Protein AF-A0A7W8RT99-F1 (afdb_monomer_lite)

Structure (mmCIF, N/CA/C/O backbone):
data_AF-A0A7W8RT99-F1
#
_entry.id   AF-A0A7W8RT99-F1
#
loop_
_atom_site.group_PDB
_atom_site.id
_atom_site.type_symbol
_atom_site.label_atom_id
_atom_site.label_alt_id
_atom_site.label_comp_id
_atom_site.label_asym_id
_atom_site.label_entity_id
_atom_site.label_seq_id
_atom_site.pdbx_PDB_ins_code
_atom_site.Cartn_x
_atom_site.Cartn_y
_atom_site.Cartn_z
_atom_site.occupancy
_atom_site.B_iso_or_equiv
_atom_site.auth_seq_id
_atom_site.auth_comp_id
_atom_site.auth_asym_id
_atom_site.auth_atom_id
_atom_site.pdbx_PDB_model_num
ATOM 1 N N . MET A 1 1 ? -12.240 -26.029 27.411 1.00 47.25 1 MET A N 1
ATOM 2 C CA . MET A 1 1 ? -11.781 -25.447 28.691 1.00 47.25 1 MET A CA 1
ATOM 3 C C . MET A 1 1 ? -11.944 -26.489 29.798 1.00 47.25 1 MET A C 1
ATOM 5 O O . MET A 1 1 ? -12.973 -26.508 30.450 1.00 47.25 1 MET A O 1
ATOM 9 N N . LYS A 1 2 ? -10.988 -27.416 29.955 1.00 44.34 2 LYS A N 1
ATOM 10 C CA . LYS A 1 2 ? -11.096 -28.560 30.891 1.00 44.34 2 LYS A CA 1
ATOM 11 C C . LYS A 1 2 ? -10.423 -28.327 32.260 1.00 44.34 2 LYS A C 1
ATOM 13 O O . LYS A 1 2 ? -10.535 -29.186 33.118 1.00 44.34 2 LYS A O 1
ATOM 18 N N . MET A 1 3 ? -9.749 -27.189 32.466 1.00 61.94 3 MET A N 1
ATOM 19 C CA . MET A 1 3 ? -8.936 -26.905 33.668 1.00 61.94 3 MET A CA 1
ATOM 20 C C . MET A 1 3 ? -9.340 -25.615 34.418 1.00 61.94 3 MET A C 1
ATOM 22 O O . MET A 1 3 ? -8.526 -25.034 35.118 1.00 61.94 3 MET A O 1
ATOM 26 N N . GLY A 1 4 ? -10.564 -25.102 34.243 1.00 69.75 4 GLY A N 1
ATOM 27 C CA . GLY A 1 4 ? -11.062 -23.948 35.020 1.00 69.75 4 GLY A CA 1
ATOM 28 C C . GLY A 1 4 ? -10.448 -22.569 34.710 1.00 69.75 4 GLY A C 1
ATOM 29 O O . GLY A 1 4 ? -10.878 -21.575 35.284 1.00 69.75 4 GLY A O 1
ATOM 30 N N . HIS A 1 5 ? -9.483 -22.467 33.792 1.00 71.56 5 HIS A N 1
ATOM 31 C CA . HIS A 1 5 ? -8.888 -21.186 33.397 1.00 71.56 5 HIS A CA 1
ATOM 32 C C . HIS A 1 5 ? -9.728 -20.430 32.351 1.00 71.56 5 HIS A C 1
ATOM 34 O O . HIS A 1 5 ? -10.130 -21.001 31.332 1.00 71.56 5 HIS A O 1
ATOM 40 N N . GLU A 1 6 ? -9.927 -19.125 32.564 1.00 61.69 6 GLU A N 1
ATOM 41 C CA . GLU A 1 6 ? -10.534 -18.208 31.591 1.00 61.69 6 GLU A CA 1
ATOM 42 C C . GLU A 1 6 ? -9.493 -17.805 30.527 1.00 61.69 6 GLU A C 1
ATOM 44 O O . GLU A 1 6 ? -8.577 -17.023 30.780 1.00 61.69 6 GLU A O 1
ATOM 49 N N . VAL A 1 7 ? -9.613 -18.355 29.316 1.00 65.94 7 VAL A N 1
ATOM 50 C CA . VAL A 1 7 ? -8.682 -18.079 28.207 1.00 65.94 7 VAL A CA 1
ATOM 51 C C . VAL A 1 7 ? -9.136 -16.843 27.429 1.00 65.94 7 VAL A C 1
ATOM 53 O O . VAL A 1 7 ? -10.214 -16.843 26.836 1.00 65.94 7 VAL A O 1
ATOM 56 N N . LYS A 1 8 ? -8.289 -15.807 27.371 1.00 67.38 8 LYS A N 1
ATOM 57 C CA . LYS A 1 8 ? -8.530 -14.572 26.604 1.00 67.38 8 LYS A CA 1
ATOM 58 C C . LYS A 1 8 ? -7.593 -14.501 25.398 1.00 67.38 8 LYS A C 1
ATOM 60 O O . LYS A 1 8 ? -6.379 -14.598 25.546 1.00 67.38 8 LYS A O 1
ATOM 65 N N . LEU A 1 9 ? -8.145 -14.312 24.197 1.00 68.38 9 LEU A N 1
ATOM 66 C CA . LEU A 1 9 ? -7.357 -14.047 22.988 1.00 68.38 9 LEU A CA 1
ATOM 67 C C . LEU A 1 9 ? -6.998 -12.561 22.908 1.00 68.38 9 LEU A C 1
ATOM 69 O O . LEU A 1 9 ? -7.854 -11.695 23.087 1.00 68.38 9 LEU A O 1
ATOM 73 N N . MET A 1 10 ? -5.744 -12.271 22.579 1.00 73.88 10 MET A N 1
ATOM 74 C CA . MET A 1 10 ? -5.216 -10.916 22.421 1.00 73.88 10 MET A CA 1
ATOM 75 C C . MET A 1 10 ? -4.870 -10.634 20.951 1.00 73.88 10 MET A C 1
ATOM 77 O O . MET A 1 10 ? -4.435 -11.553 20.250 1.00 73.88 10 MET A O 1
ATOM 81 N N . PRO A 1 11 ? -5.018 -9.392 20.446 1.00 70.38 11 PRO A N 1
ATOM 82 C CA . PRO A 1 11 ? -4.563 -9.055 19.102 1.00 70.38 11 PRO A CA 1
ATOM 83 C C . PRO A 1 11 ? -3.046 -9.249 18.967 1.00 70.38 11 PRO A C 1
ATOM 85 O O . PRO A 1 11 ? -2.270 -8.689 19.740 1.00 70.38 11 PRO A O 1
ATOM 88 N N . ALA A 1 12 ? -2.605 -9.983 17.943 1.00 68.00 12 ALA A N 1
ATOM 89 C CA . ALA A 1 12 ? -1.179 -10.236 17.717 1.00 68.00 12 ALA A CA 1
ATOM 90 C C . ALA A 1 12 ? -0.376 -8.942 17.482 1.00 68.00 12 ALA A C 1
ATOM 92 O O . ALA A 1 12 ? 0.772 -8.850 17.899 1.00 68.00 12 ALA A O 1
ATOM 93 N N . GLU A 1 13 ? -0.980 -7.923 16.862 1.00 70.88 13 GLU A N 1
ATOM 94 C CA . GLU A 1 13 ? -0.362 -6.598 16.687 1.00 70.88 13 GLU A CA 1
ATOM 95 C C . GLU A 1 13 ? -0.113 -5.886 18.020 1.00 70.88 13 GLU A C 1
ATOM 97 O O . GLU A 1 13 ? 0.899 -5.203 18.168 1.00 70.88 13 GLU A O 1
ATOM 102 N N . PHE A 1 14 ? -0.994 -6.095 19.002 1.00 76.69 14 PHE A N 1
ATOM 103 C CA . PHE A 1 14 ? -0.850 -5.524 20.336 1.00 76.69 14 PHE A CA 1
ATOM 104 C C . PHE A 1 14 ? 0.327 -6.168 21.073 1.00 76.69 14 PHE A C 1
ATOM 106 O O . PHE A 1 14 ? 1.198 -5.460 21.561 1.00 76.69 14 PHE A O 1
ATOM 113 N N . ALA A 1 15 ? 0.434 -7.501 21.043 1.00 73.94 15 ALA A N 1
ATOM 114 C CA . ALA A 1 15 ? 1.586 -8.214 21.602 1.00 73.94 15 ALA A CA 1
ATOM 115 C C . ALA A 1 15 ? 2.896 -7.910 20.846 1.00 73.94 15 ALA A C 1
ATOM 117 O O . ALA A 1 15 ? 3.960 -7.787 21.451 1.00 73.94 15 ALA A O 1
ATOM 118 N N . LYS A 1 16 ? 2.828 -7.721 19.521 1.00 75.94 16 LYS A N 1
ATOM 119 C CA . LYS A 1 16 ? 3.985 -7.381 18.677 1.00 75.94 16 LYS A CA 1
ATOM 120 C C . LYS A 1 16 ? 4.617 -6.040 19.054 1.00 75.94 16 LYS A C 1
ATOM 122 O O . LYS A 1 16 ? 5.828 -5.904 18.908 1.00 75.94 16 LYS A O 1
ATOM 127 N N . ALA A 1 17 ? 3.842 -5.083 19.567 1.00 76.94 17 ALA A N 1
ATOM 128 C CA . ALA A 1 17 ? 4.372 -3.810 20.060 1.00 76.94 17 ALA A CA 1
ATOM 129 C C . ALA A 1 17 ? 5.359 -3.983 21.233 1.00 76.94 17 ALA A C 1
ATOM 131 O O . ALA A 1 17 ? 6.234 -3.142 21.425 1.00 76.94 17 ALA A O 1
ATOM 132 N N . PHE A 1 18 ? 5.260 -5.095 21.969 1.00 77.31 18 PHE A N 1
ATOM 133 C CA . PHE A 1 18 ? 6.129 -5.435 23.099 1.00 77.31 18 PHE A CA 1
ATOM 134 C C . PHE A 1 18 ? 7.225 -6.449 22.733 1.00 77.31 18 PHE A C 1
ATOM 136 O O . PHE A 1 18 ? 8.041 -6.803 23.584 1.00 77.31 18 PHE A O 1
ATOM 143 N N . ASN A 1 19 ? 7.270 -6.919 21.479 1.00 75.69 19 ASN A N 1
ATOM 144 C CA . ASN A 1 19 ? 8.263 -7.892 21.036 1.00 75.69 19 ASN A CA 1
ATOM 145 C C . ASN A 1 19 ? 9.606 -7.212 20.734 1.00 75.69 19 ASN A C 1
ATOM 147 O O . ASN A 1 19 ? 9.736 -6.357 19.852 1.00 75.69 19 ASN A O 1
ATOM 151 N N . ILE A 1 20 ? 10.635 -7.616 21.472 1.00 69.75 20 ILE A N 1
ATOM 152 C CA . ILE A 1 20 ? 11.992 -7.104 21.333 1.00 69.75 20 ILE A CA 1
ATOM 153 C C . ILE A 1 20 ? 12.700 -7.929 20.252 1.00 69.75 20 ILE A C 1
ATOM 155 O O . ILE A 1 20 ? 13.279 -8.952 20.579 1.00 69.75 20 ILE A O 1
ATOM 159 N N . ARG A 1 21 ? 12.647 -7.452 18.995 1.00 54.09 21 ARG A N 1
ATOM 160 C CA . ARG A 1 21 ? 13.334 -7.843 17.726 1.00 54.09 21 ARG A CA 1
ATOM 161 C C . ARG A 1 21 ? 14.057 -9.202 17.576 1.00 54.09 21 ARG A C 1
ATOM 163 O O . ARG A 1 21 ? 14.001 -9.744 16.476 1.00 54.09 21 ARG A O 1
ATOM 170 N N . ASN A 1 22 ? 14.769 -9.730 18.567 1.00 62.44 22 ASN A N 1
ATOM 171 C CA . ASN A 1 22 ? 15.325 -11.078 18.504 1.00 62.44 22 ASN A CA 1
ATOM 172 C C . ASN A 1 22 ? 14.227 -12.103 18.772 1.00 62.44 22 ASN A C 1
ATOM 174 O O . ASN A 1 22 ? 13.746 -12.234 19.894 1.00 62.44 22 ASN A O 1
ATOM 178 N N . LYS A 1 23 ? 13.883 -12.852 17.724 1.00 57.38 23 LYS A N 1
ATOM 179 C CA . LYS A 1 23 ? 12.939 -13.962 17.794 1.00 57.38 23 LYS A CA 1
ATOM 180 C C . LYS A 1 23 ? 13.517 -15.065 18.684 1.00 57.38 23 LYS A C 1
ATOM 182 O O . LYS A 1 23 ? 14.399 -15.807 18.260 1.00 57.38 23 LYS A O 1
ATOM 187 N N . SER A 1 24 ? 13.050 -15.123 19.923 1.00 77.25 24 SER A N 1
ATOM 188 C CA . SER A 1 24 ? 13.295 -16.223 20.849 1.00 77.25 24 SER A CA 1
ATOM 189 C C . SER A 1 24 ? 12.040 -16.471 21.671 1.00 77.25 24 SER A C 1
ATOM 191 O O . SER A 1 24 ? 11.336 -15.522 22.023 1.00 77.25 24 SER A O 1
ATOM 193 N N . ASP A 1 25 ? 11.788 -17.729 22.025 1.00 73.69 25 ASP A N 1
ATOM 194 C CA . ASP A 1 25 ? 10.576 -18.112 22.758 1.00 73.69 25 ASP A CA 1
ATOM 195 C C . ASP A 1 25 ? 10.457 -17.359 24.093 1.00 73.69 25 ASP A C 1
ATOM 197 O O . ASP A 1 25 ? 9.374 -16.942 24.498 1.00 73.69 25 ASP A O 1
ATOM 201 N N . ALA A 1 26 ? 11.591 -17.078 24.745 1.00 76.75 26 ALA A N 1
ATOM 202 C CA . ALA A 1 26 ? 11.634 -16.290 25.973 1.00 76.75 26 ALA A CA 1
ATOM 203 C C . ALA A 1 26 ? 11.282 -14.804 25.756 1.00 76.75 26 ALA A C 1
ATOM 205 O O . ALA A 1 26 ? 10.695 -14.173 26.636 1.00 76.75 26 ALA A O 1
ATOM 206 N N . ALA A 1 27 ? 11.656 -14.216 24.615 1.00 74.81 27 ALA A N 1
ATOM 207 C CA . ALA A 1 27 ? 11.280 -12.845 24.273 1.00 74.81 27 ALA A CA 1
ATOM 208 C C . ALA A 1 27 ? 9.796 -12.753 23.895 1.00 74.81 27 ALA A C 1
ATOM 210 O O . ALA A 1 27 ? 9.116 -11.830 24.345 1.00 74.81 27 ALA A O 1
ATOM 211 N N . ASP A 1 28 ? 9.289 -13.743 23.159 1.00 74.00 28 ASP A N 1
ATOM 212 C CA . ASP A 1 28 ? 7.882 -13.837 22.772 1.00 74.00 28 ASP A CA 1
ATOM 213 C C . ASP A 1 28 ? 6.980 -14.034 24.006 1.00 74.00 28 ASP A C 1
ATOM 215 O O . ASP A 1 28 ? 5.993 -13.314 24.168 1.00 74.00 28 ASP A O 1
ATOM 219 N N . ALA A 1 29 ? 7.363 -14.911 24.942 1.00 81.00 29 ALA A N 1
ATOM 220 C CA . ALA A 1 29 ? 6.634 -15.123 26.196 1.00 81.00 29 ALA A CA 1
ATOM 221 C C . ALA A 1 29 ? 6.579 -13.856 27.066 1.00 81.00 29 ALA A C 1
ATOM 223 O O . ALA A 1 29 ? 5.518 -13.500 27.581 1.00 81.00 29 ALA A O 1
ATOM 224 N N . ARG A 1 30 ? 7.698 -13.127 27.193 1.00 80.75 30 ARG A N 1
ATOM 225 C CA . ARG A 1 30 ? 7.735 -11.850 27.926 1.00 80.75 30 ARG A CA 1
ATOM 226 C C . ARG A 1 30 ? 6.889 -10.770 27.259 1.00 80.75 30 ARG A C 1
ATOM 228 O O . ARG A 1 30 ? 6.222 -10.018 27.961 1.00 80.75 30 ARG A O 1
ATOM 235 N N . ALA A 1 31 ? 6.896 -10.696 25.929 1.00 81.44 31 ALA A N 1
ATOM 236 C CA . ALA A 1 31 ? 6.080 -9.742 25.182 1.00 81.44 31 ALA A CA 1
ATOM 237 C C . ALA A 1 31 ? 4.581 -10.007 25.380 1.00 81.44 31 ALA A C 1
ATOM 239 O O . ALA A 1 31 ? 3.823 -9.072 25.632 1.00 81.44 31 ALA A O 1
ATOM 240 N N . ILE A 1 32 ? 4.164 -11.278 25.335 1.00 78.94 32 ILE A N 1
ATOM 241 C CA . ILE A 1 32 ? 2.783 -11.683 25.624 1.00 78.94 32 ILE A CA 1
ATOM 242 C C . ILE A 1 32 ? 2.424 -11.344 27.074 1.00 78.94 32 ILE A C 1
ATOM 244 O O . ILE A 1 32 ? 1.387 -10.729 27.307 1.00 78.94 32 ILE A O 1
ATOM 248 N N . TRP A 1 33 ? 3.288 -11.673 28.041 1.00 83.75 33 TRP A N 1
ATOM 249 C CA . TRP A 1 33 ? 3.053 -11.365 29.455 1.00 83.75 33 TRP A CA 1
ATOM 250 C C . TRP A 1 33 ? 2.890 -9.859 29.700 1.00 83.75 33 TRP A C 1
ATOM 252 O O . TRP A 1 33 ? 1.913 -9.443 30.315 1.00 83.75 33 TRP A O 1
ATOM 262 N N . LEU A 1 34 ? 3.783 -9.026 29.155 1.00 82.94 34 LEU A N 1
ATOM 263 C CA . LEU A 1 34 ? 3.698 -7.565 29.270 1.00 82.94 34 LEU A CA 1
ATOM 264 C C . LEU A 1 34 ? 2.427 -7.004 28.628 1.00 82.94 34 LEU A C 1
ATOM 266 O O . LEU A 1 34 ? 1.805 -6.100 29.184 1.00 82.94 34 LEU A O 1
ATOM 270 N N . ALA A 1 35 ? 2.031 -7.547 27.477 1.00 81.56 35 ALA A N 1
ATOM 271 C CA . ALA A 1 35 ? 0.830 -7.118 26.779 1.00 81.56 35 ALA A CA 1
ATOM 272 C C . ALA A 1 35 ? -0.452 -7.469 27.561 1.00 81.56 35 ALA A C 1
ATOM 274 O O . ALA A 1 35 ? -1.386 -6.671 27.572 1.00 81.56 35 ALA A O 1
ATOM 275 N N . VAL A 1 36 ? -0.492 -8.606 28.269 1.00 81.75 36 VAL A N 1
ATOM 276 C CA . VAL A 1 36 ? -1.629 -9.008 29.131 1.00 81.75 36 VAL A CA 1
ATOM 277 C C . VAL A 1 36 ? -1.867 -8.036 30.281 1.00 81.75 36 VAL A C 1
ATOM 279 O O . VAL A 1 36 ? -3.019 -7.813 30.644 1.00 81.75 36 VAL A O 1
ATOM 282 N N . GLN A 1 37 ? -0.814 -7.409 30.803 1.00 83.88 37 GLN A N 1
ATOM 283 C CA . GLN A 1 37 ? -0.937 -6.450 31.904 1.00 83.88 37 GLN A CA 1
ATOM 284 C C . GLN A 1 37 ? -1.508 -5.092 31.469 1.00 83.88 37 GLN A C 1
ATOM 286 O O . GLN A 1 37 ? -1.856 -4.272 32.316 1.00 83.88 37 GLN A O 1
ATOM 291 N N . GLN A 1 38 ? -1.599 -4.825 30.162 1.00 81.19 38 GLN A N 1
ATOM 292 C CA . GLN A 1 38 ? -2.124 -3.565 29.645 1.00 81.19 38 GLN A CA 1
ATOM 293 C C . GLN A 1 38 ? -3.636 -3.653 29.390 1.00 81.19 38 GLN A C 1
ATOM 295 O O . GLN A 1 38 ? -4.112 -4.659 28.851 1.00 81.19 38 GLN A O 1
ATOM 300 N N . PRO A 1 39 ? -4.408 -2.593 29.697 1.00 76.69 39 PRO A N 1
ATOM 301 C CA . PRO A 1 39 ? -5.839 -2.560 29.424 1.00 76.69 39 PRO A CA 1
ATOM 302 C C . PRO A 1 39 ? -6.082 -2.661 27.914 1.00 76.69 39 PRO A C 1
ATOM 304 O O . PRO A 1 39 ? -5.843 -1.726 27.151 1.00 76.69 39 PRO A O 1
ATOM 307 N N . SER A 1 40 ? -6.557 -3.823 27.471 1.00 68.75 40 SER A N 1
ATOM 308 C CA . SER A 1 40 ? -6.818 -4.115 26.066 1.00 68.75 40 SER A CA 1
ATOM 309 C C . SER A 1 40 ? -8.113 -4.905 25.909 1.00 68.75 40 SER A C 1
ATOM 311 O O . SER A 1 40 ? -8.535 -5.644 26.799 1.00 68.75 40 SER A O 1
ATOM 313 N N . LYS A 1 41 ? -8.791 -4.718 24.773 1.00 69.25 41 LYS A N 1
ATOM 314 C CA . LYS A 1 41 ? -10.006 -5.475 24.455 1.00 69.25 41 LYS A CA 1
ATOM 315 C C . LYS A 1 41 ? -9.620 -6.891 24.035 1.00 69.25 41 LYS A C 1
ATOM 317 O O . LYS A 1 41 ? -8.780 -7.064 23.151 1.00 69.25 41 LYS A O 1
ATOM 322 N N . SER A 1 42 ? -10.268 -7.889 24.629 1.00 63.69 42 SER A N 1
ATOM 323 C CA . SER A 1 42 ? -10.137 -9.279 24.199 1.00 63.69 42 SER A CA 1
ATOM 324 C C . SER A 1 42 ? -10.715 -9.468 22.794 1.00 63.69 42 SER A C 1
ATOM 326 O O . SER A 1 42 ? -11.705 -8.845 22.400 1.00 63.69 42 SER A O 1
ATOM 328 N N . VAL A 1 43 ? -10.072 -10.329 22.010 1.00 64.00 43 VAL A N 1
ATOM 329 C CA . VAL A 1 43 ? -10.549 -10.741 20.689 1.00 64.00 43 VAL A CA 1
ATOM 330 C C . VAL A 1 43 ? -11.466 -11.939 20.877 1.00 64.00 43 VAL A C 1
ATOM 332 O O . VAL A 1 43 ? -11.112 -12.898 21.558 1.00 64.00 43 VAL A O 1
ATOM 335 N N . ALA A 1 44 ? -12.644 -11.908 20.262 1.00 57.09 44 ALA A N 1
ATOM 336 C CA . ALA A 1 44 ? -13.524 -13.067 20.262 1.00 57.09 44 ALA A CA 1
ATOM 337 C C . ALA A 1 44 ? -12.837 -14.261 19.573 1.00 57.09 44 ALA A C 1
ATOM 339 O O . ALA A 1 44 ? -12.258 -14.114 18.490 1.00 57.09 44 ALA A O 1
ATOM 340 N N . VAL A 1 45 ? -12.925 -15.444 20.188 1.00 58.84 45 VAL A N 1
ATOM 341 C CA . VAL A 1 45 ? -12.523 -16.702 19.548 1.00 58.84 45 VAL A CA 1
ATOM 342 C C . VAL A 1 45 ? -13.402 -16.878 18.315 1.00 58.84 45 VAL A C 1
ATOM 344 O O . VAL A 1 45 ? -14.625 -16.958 18.417 1.00 58.84 45 VAL A O 1
ATOM 347 N N . LYS A 1 46 ? -12.782 -16.875 17.134 1.00 54.88 46 LYS A N 1
ATOM 348 C CA . LYS A 1 46 ? -13.499 -17.113 15.881 1.00 54.88 46 LYS A CA 1
ATOM 349 C C . LYS A 1 46 ? -13.985 -18.554 15.872 1.00 54.88 46 LYS A C 1
ATOM 351 O O . LYS A 1 46 ? -13.227 -19.449 16.238 1.00 54.88 46 LYS A O 1
ATOM 356 N N . SER A 1 47 ? -15.215 -18.786 15.425 1.00 62.75 47 SER A N 1
ATOM 357 C CA . SER A 1 47 ? -15.662 -20.155 15.169 1.00 62.75 47 SER A CA 1
ATOM 358 C C . SER A 1 47 ? -14.807 -20.787 14.068 1.00 62.75 47 SER A C 1
ATOM 360 O O . SER A 1 47 ? -14.265 -20.082 13.210 1.00 62.75 47 SER A O 1
ATOM 362 N N . GLU A 1 48 ? -14.705 -22.115 14.048 1.00 63.28 48 GLU A N 1
ATOM 363 C CA . GLU A 1 48 ? -13.968 -22.838 13.000 1.00 63.28 48 GLU A CA 1
ATOM 364 C C . GLU A 1 48 ? -14.440 -22.436 11.598 1.00 63.28 48 GLU A C 1
ATOM 366 O O . GLU A 1 48 ? -13.638 -22.195 10.696 1.00 63.28 48 GLU A O 1
ATOM 371 N N . VAL A 1 49 ? -15.749 -22.230 11.450 1.00 61.69 49 VAL A N 1
ATOM 372 C CA . VAL A 1 49 ? -16.378 -21.746 10.219 1.00 61.69 49 VAL A CA 1
ATOM 373 C C . VAL A 1 49 ? -15.888 -20.334 9.847 1.00 61.69 49 VAL A C 1
ATOM 375 O O . VAL A 1 49 ? -15.555 -20.075 8.689 1.00 61.69 49 VAL A O 1
ATOM 378 N N . GLN A 1 50 ? -15.790 -19.410 10.811 1.00 57.09 50 GLN A N 1
ATOM 379 C CA . GLN A 1 50 ? -15.250 -18.061 10.578 1.00 57.09 50 GLN A CA 1
ATOM 380 C C . GLN A 1 50 ? -13.756 -18.097 10.213 1.00 57.09 50 GLN A C 1
ATOM 382 O O . GLN A 1 50 ? -13.306 -17.338 9.350 1.00 57.09 50 GLN A O 1
ATOM 387 N N . GLN A 1 51 ? -12.981 -18.983 10.841 1.00 59.03 51 GLN A N 1
ATOM 388 C CA . GLN A 1 51 ? -11.557 -19.157 10.560 1.00 59.03 51 GLN A CA 1
ATOM 389 C C . GLN A 1 51 ? -11.311 -19.766 9.170 1.00 59.03 51 GLN A C 1
ATOM 391 O O . GLN A 1 51 ? -10.447 -19.274 8.435 1.00 59.03 51 GLN A O 1
ATOM 396 N N . ALA A 1 52 ? -12.103 -20.765 8.771 1.00 64.00 52 ALA A N 1
ATOM 397 C CA . ALA A 1 52 ? -12.080 -21.346 7.430 1.00 64.00 52 ALA A CA 1
ATOM 398 C C . ALA A 1 52 ? -12.409 -20.296 6.353 1.00 64.00 52 ALA A C 1
ATOM 400 O O . ALA A 1 52 ? -11.720 -20.198 5.335 1.00 64.00 52 ALA A O 1
ATOM 401 N N . MET A 1 53 ? -13.386 -19.420 6.614 1.00 68.38 53 MET A N 1
ATOM 402 C CA . MET A 1 53 ? -13.743 -18.322 5.709 1.00 68.38 53 MET A CA 1
ATOM 403 C C . MET A 1 53 ? -12.612 -17.294 5.544 1.00 68.38 53 MET A C 1
ATOM 405 O O . MET A 1 53 ? -12.331 -16.829 4.437 1.00 68.38 53 MET A O 1
ATOM 409 N N . MET A 1 54 ? -11.904 -16.960 6.627 1.00 67.50 54 MET A N 1
ATOM 410 C CA . MET A 1 54 ? -10.684 -16.150 6.530 1.00 67.50 54 MET A CA 1
ATOM 411 C C . MET A 1 54 ? -9.578 -16.848 5.729 1.00 67.50 54 MET A C 1
ATOM 413 O O . MET A 1 54 ? -8.736 -16.176 5.134 1.00 67.50 54 MET A O 1
ATOM 417 N N . GLY A 1 55 ? -9.562 -18.183 5.705 1.00 71.38 55 GLY A N 1
ATOM 418 C CA . GLY A 1 55 ? -8.730 -18.971 4.798 1.00 71.38 55 GLY A CA 1
ATOM 419 C C . GLY A 1 55 ? -9.024 -18.654 3.332 1.00 71.38 55 GLY A C 1
ATOM 420 O O . GLY A 1 55 ? -8.104 -18.309 2.598 1.00 71.38 55 GLY A O 1
ATOM 421 N N . LEU A 1 56 ? -10.299 -18.641 2.926 1.00 77.50 56 LEU A N 1
ATOM 422 C CA . LEU A 1 56 ? -10.698 -18.335 1.543 1.00 77.50 56 LEU A CA 1
ATOM 423 C C . LEU A 1 56 ? -10.260 -16.935 1.086 1.00 77.50 56 LEU A C 1
ATOM 425 O O . LEU A 1 56 ? -9.770 -16.773 -0.032 1.00 77.50 56 LEU A O 1
ATOM 429 N N . HIS A 1 57 ? -10.386 -15.923 1.949 1.00 77.56 57 HIS A N 1
ATOM 430 C CA . HIS A 1 57 ? -9.906 -14.572 1.640 1.00 77.56 57 HIS A CA 1
ATOM 431 C C . HIS A 1 57 ? -8.382 -14.515 1.468 1.00 77.56 57 HIS A C 1
ATOM 433 O O . HIS A 1 57 ? -7.905 -13.867 0.536 1.00 77.56 57 HIS A O 1
ATOM 439 N N . ARG A 1 58 ? -7.627 -15.228 2.314 1.00 74.56 58 ARG A N 1
ATOM 440 C CA . ARG A 1 58 ? -6.163 -15.333 2.198 1.00 74.56 58 ARG A CA 1
ATOM 441 C C . ARG A 1 58 ? -5.738 -16.073 0.931 1.00 74.56 58 ARG A C 1
ATOM 443 O O . ARG A 1 58 ? -4.849 -15.601 0.233 1.00 74.56 58 ARG A O 1
ATOM 450 N N . MET A 1 59 ? -6.410 -17.173 0.591 1.00 79.19 59 MET A N 1
ATOM 451 C CA . MET A 1 59 ? -6.165 -17.914 -0.652 1.00 79.19 59 MET A CA 1
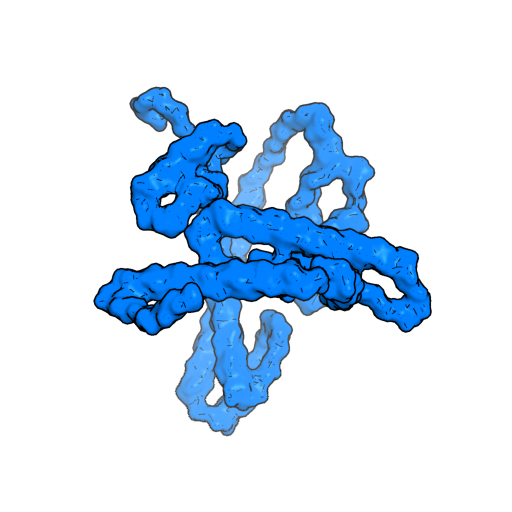ATOM 452 C C . MET A 1 59 ? -6.407 -17.029 -1.879 1.00 79.19 59 MET A C 1
ATOM 454 O O . MET A 1 59 ? -5.570 -16.977 -2.775 1.00 79.19 59 MET A O 1
ATOM 458 N N . ARG A 1 60 ? -7.506 -16.259 -1.896 1.00 90.06 60 ARG A N 1
ATOM 459 C CA . ARG A 1 60 ? -7.758 -15.268 -2.955 1.00 90.06 60 ARG A CA 1
ATOM 460 C C . ARG A 1 60 ? -6.624 -14.248 -3.048 1.00 90.06 60 ARG A C 1
ATOM 462 O O . ARG A 1 60 ? -6.162 -13.952 -4.144 1.00 90.06 60 ARG A O 1
ATOM 469 N N . GLU A 1 61 ? -6.201 -13.684 -1.919 1.00 85.06 61 GLU A N 1
ATOM 470 C CA . GLU A 1 61 ? -5.130 -12.684 -1.884 1.00 85.06 61 GLU A CA 1
ATOM 471 C C . GLU A 1 61 ? -3.804 -13.245 -2.420 1.00 85.06 61 GLU A C 1
ATOM 473 O O . GLU A 1 61 ? -3.117 -12.578 -3.194 1.00 85.06 61 GLU A O 1
ATOM 478 N N . GLN A 1 62 ? -3.474 -14.488 -2.067 1.00 85.69 62 GLN A N 1
ATOM 479 C CA . GLN A 1 62 ? -2.295 -15.187 -2.567 1.00 85.69 62 GLN A CA 1
ATOM 480 C C . GLN A 1 62 ? -2.347 -15.383 -4.088 1.00 85.69 62 GLN A C 1
ATOM 482 O O . GLN A 1 62 ? -1.380 -15.059 -4.775 1.00 85.69 62 GLN A O 1
ATOM 487 N N . LEU A 1 63 ? -3.480 -15.836 -4.634 1.00 88.38 63 LEU A N 1
ATOM 488 C CA . LEU A 1 63 ? -3.648 -15.984 -6.084 1.00 88.38 63 LEU A CA 1
ATOM 489 C C . LEU A 1 63 ? -3.537 -14.645 -6.823 1.00 88.38 63 LEU A C 1
ATOM 491 O O . LEU A 1 63 ? -2.905 -14.573 -7.873 1.00 88.38 63 LEU A O 1
ATOM 495 N N . VAL A 1 64 ? -4.095 -13.566 -6.261 1.00 90.19 64 VAL A N 1
ATOM 496 C CA . VAL A 1 64 ? -3.955 -12.214 -6.829 1.00 90.19 64 VAL A CA 1
ATOM 497 C C . VAL A 1 64 ? -2.485 -11.789 -6.867 1.00 90.19 64 VAL A C 1
ATOM 499 O O . VAL A 1 64 ? -2.044 -11.251 -7.881 1.00 90.19 64 VAL A O 1
ATOM 502 N N . LYS A 1 65 ? -1.713 -12.059 -5.806 1.00 87.00 65 LYS A N 1
ATOM 503 C CA . LYS A 1 65 ? -0.269 -11.774 -5.767 1.00 87.00 65 LYS A CA 1
ATOM 504 C C . LYS A 1 65 ? 0.494 -12.562 -6.831 1.00 87.00 65 LYS A C 1
ATOM 506 O O . LYS A 1 65 ? 1.271 -11.956 -7.565 1.00 87.00 65 LYS A O 1
ATOM 511 N N . PHE A 1 66 ? 0.231 -13.864 -6.970 1.00 85.38 66 PHE A N 1
ATOM 512 C CA . PHE A 1 66 ? 0.853 -14.682 -8.016 1.00 85.38 66 PHE A CA 1
ATOM 513 C C . PHE A 1 66 ? 0.512 -14.189 -9.419 1.00 85.38 66 PHE A C 1
ATOM 515 O O . PHE A 1 66 ? 1.406 -14.044 -10.246 1.00 85.38 66 PHE A O 1
ATOM 522 N N . ARG A 1 67 ? -0.752 -13.847 -9.677 1.00 91.88 67 ARG A N 1
ATOM 523 C CA . ARG A 1 67 ? -1.171 -13.291 -10.967 1.00 91.88 67 ARG A CA 1
ATOM 524 C C . ARG A 1 67 ? -0.433 -11.992 -11.288 1.00 91.88 67 ARG A C 1
ATOM 526 O O . ARG A 1 67 ? 0.081 -11.834 -12.389 1.00 91.88 67 ARG A O 1
ATOM 533 N N . THR A 1 68 ? -0.366 -11.065 -10.332 1.00 89.50 68 THR A N 1
ATOM 534 C CA . THR A 1 68 ? 0.343 -9.790 -10.514 1.00 89.50 68 THR A CA 1
ATOM 535 C C . THR A 1 68 ? 1.835 -10.008 -10.758 1.00 89.50 68 THR A C 1
ATOM 537 O O . THR A 1 68 ? 2.409 -9.359 -11.627 1.00 89.50 68 THR A O 1
ATOM 540 N N . MET A 1 69 ? 2.453 -10.944 -10.033 1.00 90.44 69 MET A N 1
ATOM 541 C CA . MET A 1 69 ? 3.850 -11.330 -10.235 1.00 90.44 69 MET A CA 1
ATOM 542 C C . MET A 1 69 ? 4.090 -11.863 -11.654 1.00 90.44 69 MET A C 1
ATOM 544 O O . MET A 1 69 ? 4.997 -11.381 -12.322 1.00 90.44 69 MET A O 1
ATOM 548 N N . GLN A 1 70 ? 3.253 -12.787 -12.138 1.00 89.69 70 GLN A N 1
ATOM 549 C CA . GLN A 1 70 ? 3.356 -13.346 -13.493 1.00 89.69 70 GLN A CA 1
ATOM 550 C C . GLN A 1 70 ? 3.201 -12.268 -14.575 1.00 89.69 70 GLN A C 1
ATOM 552 O O . GLN A 1 70 ? 3.994 -12.197 -15.507 1.00 89.69 70 GLN A O 1
ATOM 557 N N . ILE A 1 71 ? 2.227 -11.369 -14.412 1.00 89.56 71 ILE A N 1
ATOM 558 C CA . ILE A 1 71 ? 2.017 -10.233 -15.320 1.00 89.56 71 ILE A CA 1
ATOM 559 C C . ILE A 1 71 ? 3.237 -9.302 -15.353 1.00 89.56 71 ILE A C 1
ATOM 561 O O . ILE A 1 71 ? 3.625 -8.828 -16.419 1.00 89.56 71 ILE A O 1
ATOM 565 N N . ASN A 1 72 ? 3.829 -9.010 -14.195 1.00 88.38 72 ASN A N 1
ATOM 566 C CA . ASN A 1 72 ? 5.015 -8.161 -14.128 1.00 88.38 72 ASN A CA 1
ATOM 567 C C . ASN A 1 72 ? 6.238 -8.851 -14.746 1.00 88.38 72 ASN A C 1
ATOM 569 O O . ASN A 1 72 ? 7.009 -8.179 -15.422 1.00 88.38 72 ASN A O 1
ATOM 573 N N . GLY A 1 73 ? 6.379 -10.170 -14.569 1.00 85.88 73 GLY A N 1
ATOM 574 C CA . GLY A 1 73 ? 7.407 -10.972 -15.236 1.00 85.88 73 GLY A CA 1
ATOM 575 C C . GLY A 1 73 ? 7.280 -10.926 -16.759 1.00 85.88 73 GLY A C 1
ATOM 576 O O . GLY A 1 73 ? 8.242 -10.572 -17.432 1.00 85.88 73 GLY A O 1
ATOM 577 N N . LEU A 1 74 ? 6.073 -11.169 -17.289 1.00 87.69 74 LEU A N 1
ATOM 578 C CA . LEU A 1 74 ? 5.773 -11.056 -18.724 1.00 87.69 74 LEU A CA 1
ATOM 579 C C . LEU A 1 74 ? 6.120 -9.669 -19.274 1.00 87.69 74 LEU A C 1
ATOM 581 O O . LEU A 1 74 ? 6.800 -9.559 -20.289 1.00 87.69 74 LEU A O 1
ATOM 585 N N . ARG A 1 75 ? 5.693 -8.600 -18.589 1.00 86.44 75 ARG A N 1
ATOM 586 C CA . ARG A 1 75 ? 6.027 -7.227 -18.999 1.00 86.44 75 ARG A CA 1
ATOM 587 C C . ARG A 1 75 ? 7.531 -6.971 -18.996 1.00 86.44 75 ARG A C 1
ATOM 589 O O . ARG A 1 75 ? 8.013 -6.322 -19.915 1.00 86.44 75 ARG A O 1
ATOM 596 N N . GLY A 1 76 ? 8.244 -7.440 -17.972 1.00 85.75 76 GLY A N 1
ATOM 597 C CA . GLY A 1 76 ? 9.695 -7.280 -17.865 1.00 85.75 76 GLY A CA 1
ATOM 598 C C . GLY A 1 76 ? 10.408 -7.902 -19.060 1.00 85.75 76 GLY A C 1
ATOM 599 O O . GLY A 1 76 ? 11.102 -7.193 -19.780 1.00 85.75 76 GLY A O 1
ATOM 600 N N . LEU A 1 77 ? 10.129 -9.180 -19.330 1.00 84.69 77 LEU A N 1
ATOM 601 C CA . LEU A 1 77 ? 10.727 -9.913 -20.448 1.00 84.69 77 LEU A CA 1
ATOM 602 C C . LEU A 1 77 ? 10.398 -9.274 -21.801 1.00 84.69 77 LEU A C 1
ATOM 604 O O . LEU A 1 77 ? 11.287 -9.046 -22.609 1.00 84.69 77 LEU A O 1
ATOM 608 N N . LEU A 1 78 ? 9.135 -8.921 -22.048 1.00 84.94 78 LEU A N 1
ATOM 609 C CA . LEU A 1 78 ? 8.735 -8.290 -23.312 1.00 84.94 78 LEU A CA 1
ATOM 610 C C . LEU A 1 78 ? 9.369 -6.901 -23.505 1.00 84.94 78 LEU A C 1
ATOM 612 O O . LEU A 1 78 ? 9.679 -6.518 -24.633 1.00 84.94 78 LEU A O 1
ATOM 616 N N . THR A 1 79 ? 9.633 -6.175 -22.414 1.00 87.12 79 THR A N 1
ATOM 617 C CA . THR A 1 79 ? 10.319 -4.875 -22.472 1.00 87.12 79 THR A CA 1
ATOM 618 C C . THR A 1 79 ? 11.773 -5.022 -22.928 1.00 87.12 79 THR A C 1
ATOM 620 O O . THR A 1 79 ? 12.252 -4.165 -23.667 1.00 87.12 79 THR A O 1
ATOM 623 N N . GLU A 1 80 ? 12.466 -6.106 -22.560 1.00 84.00 80 GLU A N 1
ATOM 624 C CA . GLU A 1 80 ? 13.831 -6.390 -23.044 1.00 84.00 80 GLU A CA 1
ATOM 625 C C . GLU A 1 80 ? 13.881 -6.556 -24.572 1.00 84.00 80 GLU A C 1
ATOM 627 O O . GLU A 1 80 ? 14.880 -6.218 -25.202 1.00 84.00 80 GLU A O 1
ATOM 632 N N . TYR A 1 81 ? 12.770 -6.982 -25.182 1.00 82.94 81 TYR A N 1
ATOM 633 C CA . TYR A 1 81 ? 12.603 -7.099 -26.635 1.00 82.94 81 TYR A CA 1
ATOM 634 C C . TYR A 1 81 ? 11.977 -5.854 -27.296 1.00 82.94 81 TYR A C 1
ATOM 636 O O . TYR A 1 81 ? 11.614 -5.885 -28.478 1.00 82.94 81 TYR A O 1
ATOM 644 N N . GLY A 1 82 ? 11.869 -4.749 -26.550 1.00 81.12 82 GLY A N 1
ATOM 645 C CA . GLY A 1 82 ? 11.396 -3.450 -27.036 1.00 81.12 82 GLY A CA 1
ATOM 646 C C . GLY A 1 82 ? 9.876 -3.266 -27.035 1.00 81.12 82 GLY A C 1
ATOM 647 O O . GLY A 1 82 ? 9.388 -2.250 -27.526 1.00 81.12 82 GLY A O 1
ATOM 648 N N . GLU A 1 83 ? 9.109 -4.205 -26.478 1.00 86.25 83 GLU A N 1
ATOM 649 C CA . GLU A 1 83 ? 7.646 -4.131 -26.435 1.00 86.25 83 GLU A CA 1
ATOM 650 C C . GLU A 1 83 ? 7.175 -3.508 -25.115 1.00 86.25 83 GLU A C 1
ATOM 652 O O . GLU A 1 83 ? 7.060 -4.168 -24.078 1.00 86.25 83 GLU A O 1
ATOM 657 N N . VAL A 1 84 ? 6.885 -2.206 -25.145 1.00 86.06 84 VAL A N 1
ATOM 658 C CA . VAL A 1 84 ? 6.389 -1.473 -23.973 1.00 86.06 84 VAL A CA 1
ATOM 659 C C . VAL A 1 84 ? 4.869 -1.575 -23.896 1.00 86.06 84 VAL A C 1
ATOM 661 O O . VAL A 1 84 ? 4.150 -1.067 -24.752 1.00 86.06 84 VAL A O 1
ATOM 664 N N . MET A 1 85 ? 4.371 -2.200 -22.829 1.00 82.50 85 MET A N 1
ATOM 665 C CA . MET A 1 85 ? 2.939 -2.446 -22.641 1.00 82.50 85 MET A CA 1
ATOM 666 C C . MET A 1 85 ? 2.270 -1.443 -21.699 1.00 82.50 85 MET A C 1
ATOM 668 O O . MET A 1 85 ? 2.862 -0.978 -20.717 1.00 82.50 85 MET A O 1
ATOM 672 N N . SER A 1 86 ? 0.981 -1.187 -21.922 1.00 83.38 86 SER A N 1
ATOM 673 C CA . S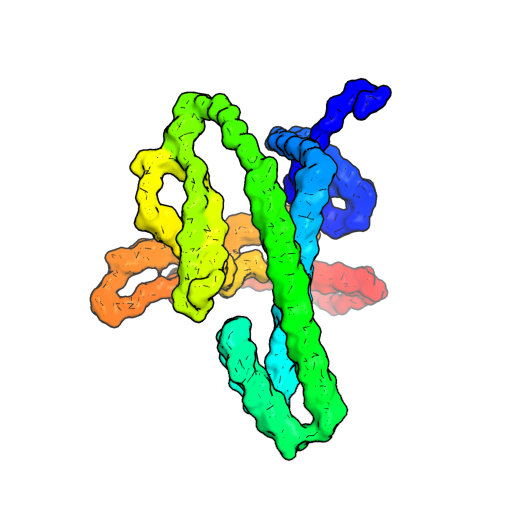ER A 1 86 ? 0.176 -0.337 -21.044 1.00 83.38 86 SER A CA 1
ATOM 674 C C . SER A 1 86 ? 0.060 -0.907 -19.626 1.00 83.38 86 SER A C 1
ATOM 676 O O . SER A 1 86 ? -0.039 -2.120 -19.401 1.00 83.38 86 SER A O 1
ATOM 678 N N . ARG A 1 87 ? -0.027 -0.012 -18.633 1.00 78.75 87 ARG A N 1
ATOM 679 C CA . ARG A 1 87 ? -0.418 -0.380 -17.262 1.00 78.75 87 ARG A CA 1
ATOM 680 C C . ARG A 1 87 ? -1.905 -0.763 -17.208 1.00 78.75 87 ARG A C 1
ATOM 682 O O . ARG A 1 87 ? -2.729 -0.183 -17.913 1.00 78.75 87 ARG A O 1
ATOM 689 N N . GLY A 1 88 ? -2.235 -1.706 -16.325 1.00 76.88 88 GLY A N 1
ATOM 690 C CA . GLY A 1 88 ? -3.601 -2.212 -16.111 1.00 76.88 88 GLY A CA 1
ATOM 691 C C . GLY A 1 88 ? -3.863 -3.569 -16.772 1.00 76.88 88 GLY A C 1
ATOM 692 O O . GLY A 1 88 ? -3.188 -3.945 -17.731 1.00 76.88 88 GLY A O 1
ATOM 693 N N . ARG A 1 89 ? -4.813 -4.342 -16.230 1.00 80.69 89 ARG A N 1
ATOM 694 C CA . ARG A 1 89 ? -5.081 -5.731 -16.672 1.00 80.69 89 ARG A CA 1
ATOM 695 C C . ARG A 1 89 ? -5.811 -5.782 -18.012 1.00 80.69 89 ARG A C 1
ATOM 697 O O . ARG A 1 89 ? -5.385 -6.478 -18.922 1.00 80.69 89 ARG A O 1
ATOM 704 N N . ALA A 1 90 ? -6.883 -5.005 -18.142 1.00 83.31 90 ALA A N 1
ATOM 705 C CA . ALA A 1 90 ? -7.755 -5.056 -19.315 1.00 83.31 90 ALA A CA 1
ATOM 706 C C . ALA A 1 90 ? -7.073 -4.574 -20.605 1.00 83.31 90 ALA A C 1
ATOM 708 O O . ALA A 1 90 ? -7.433 -5.014 -21.692 1.00 83.31 90 ALA A O 1
ATOM 709 N N . LYS A 1 91 ? -6.106 -3.655 -20.491 1.00 84.62 91 LYS A N 1
ATOM 710 C CA . LYS A 1 91 ? -5.296 -3.206 -21.632 1.00 84.62 91 LYS A CA 1
ATOM 711 C C . LYS A 1 91 ? -4.292 -4.282 -22.037 1.00 84.62 91 LYS A C 1
ATOM 713 O O . LYS A 1 91 ? -4.229 -4.630 -23.208 1.00 84.62 91 LYS A O 1
ATOM 718 N N . LEU A 1 92 ? -3.617 -4.879 -21.051 1.00 85.62 92 LEU A N 1
ATOM 719 C CA . LEU A 1 92 ? -2.695 -5.994 -21.260 1.00 85.62 92 LEU A CA 1
ATOM 720 C C . LEU A 1 92 ? -3.365 -7.167 -21.994 1.00 85.62 92 LEU A C 1
ATOM 722 O O . LEU A 1 92 ? -2.782 -7.698 -22.928 1.00 85.62 92 LEU A O 1
ATOM 726 N N . ASP A 1 93 ? -4.601 -7.522 -21.623 1.00 86.62 93 ASP A N 1
ATOM 727 C CA . ASP A 1 93 ? -5.381 -8.582 -22.290 1.00 86.62 93 ASP A CA 1
ATOM 728 C C . ASP A 1 93 ? -5.584 -8.348 -23.788 1.00 86.62 93 ASP A C 1
ATOM 730 O O . ASP A 1 93 ? -5.644 -9.303 -24.556 1.00 86.62 93 ASP A O 1
ATOM 734 N N . ARG A 1 94 ? -5.708 -7.084 -24.199 1.00 88.56 94 ARG A N 1
ATOM 735 C CA . ARG A 1 94 ? -5.910 -6.708 -25.603 1.00 88.56 94 ARG A CA 1
ATOM 736 C C . ARG A 1 94 ? -4.595 -6.633 -26.368 1.00 88.56 94 ARG A C 1
ATOM 738 O O . ARG A 1 94 ? -4.567 -6.957 -27.546 1.00 88.56 94 ARG A O 1
ATOM 745 N N . GLU A 1 95 ? -3.537 -6.175 -25.707 1.00 90.19 95 GLU A N 1
ATOM 746 C CA . GLU A 1 95 ? -2.232 -5.930 -26.326 1.00 90.19 95 GLU A CA 1
ATOM 747 C C . GLU A 1 95 ? -1.401 -7.214 -26.469 1.00 90.19 95 GLU A C 1
ATOM 749 O O . GLU A 1 95 ? -0.726 -7.378 -27.482 1.00 90.19 95 GLU A O 1
ATOM 754 N N . ILE A 1 96 ? -1.454 -8.133 -25.491 1.00 90.44 96 ILE A N 1
ATOM 755 C CA . ILE A 1 96 ? -0.568 -9.311 -25.450 1.00 90.44 96 ILE A CA 1
ATOM 756 C C . ILE A 1 96 ? -0.629 -10.191 -26.703 1.00 90.44 96 ILE A C 1
ATOM 758 O O . ILE A 1 96 ? 0.447 -10.534 -27.186 1.00 90.44 96 ILE A O 1
ATOM 762 N N . PRO A 1 97 ? -1.802 -10.552 -27.259 1.00 90.81 97 PRO A N 1
ATOM 763 C CA . PRO A 1 97 ? -1.846 -11.403 -28.448 1.00 90.81 97 PRO A CA 1
ATOM 764 C C . PRO A 1 97 ? -1.041 -10.816 -29.616 1.00 90.81 97 PRO A C 1
ATOM 766 O O . PRO A 1 97 ? -0.160 -11.482 -30.152 1.00 90.81 97 PRO A O 1
ATOM 769 N N . ALA A 1 98 ? -1.251 -9.530 -29.913 1.00 91.31 98 ALA A N 1
ATOM 770 C CA . ALA A 1 98 ? -0.546 -8.834 -30.986 1.00 91.31 98 ALA A CA 1
ATOM 771 C C . ALA A 1 98 ? 0.949 -8.625 -30.679 1.00 91.31 98 ALA A C 1
ATOM 773 O O . ALA A 1 98 ? 1.779 -8.643 -31.583 1.00 91.31 98 ALA A O 1
ATOM 774 N N . VAL A 1 99 ? 1.309 -8.405 -29.409 1.00 91.50 99 VAL A N 1
ATOM 775 C CA . VAL A 1 99 ? 2.717 -8.314 -28.982 1.00 91.50 99 VAL A CA 1
ATOM 776 C C . VAL A 1 99 ? 3.430 -9.649 -29.201 1.00 91.50 99 VAL A C 1
ATOM 778 O O . VAL A 1 99 ? 4.515 -9.671 -29.773 1.00 91.50 99 VAL A O 1
ATOM 781 N N . LEU A 1 100 ? 2.825 -10.765 -28.789 1.00 91.19 100 LEU A N 1
ATOM 782 C CA . LEU A 1 100 ? 3.425 -12.090 -28.950 1.00 91.19 100 LEU A CA 1
ATOM 783 C C . LEU A 1 100 ? 3.602 -12.470 -30.424 1.00 91.19 100 LEU A C 1
ATOM 785 O O . LEU A 1 100 ? 4.591 -13.117 -30.745 1.00 91.19 100 LEU A O 1
ATOM 789 N N . GLU A 1 101 ? 2.704 -12.045 -31.316 1.00 91.38 101 GLU A N 1
ATOM 790 C CA . GLU A 1 101 ? 2.866 -12.213 -32.769 1.00 91.38 101 GLU A CA 1
ATOM 791 C C . GLU A 1 101 ? 4.087 -11.448 -33.303 1.00 91.38 101 GLU A C 1
ATOM 793 O O . GLU A 1 101 ? 4.967 -12.054 -33.909 1.00 91.38 101 GLU A O 1
ATOM 798 N N . ARG A 1 102 ? 4.220 -10.152 -32.986 1.00 91.00 102 ARG A N 1
ATOM 799 C CA . ARG A 1 102 ? 5.376 -9.336 -33.417 1.00 91.00 102 ARG A CA 1
ATOM 800 C C . ARG A 1 102 ? 6.715 -9.825 -32.876 1.00 91.00 102 ARG A C 1
ATOM 802 O O . ARG A 1 102 ? 7.764 -9.616 -33.488 1.00 91.00 102 ARG A O 1
ATOM 809 N N . VAL A 1 103 ? 6.715 -10.390 -31.674 1.00 88.12 103 VAL A N 1
ATOM 810 C CA . VAL A 1 103 ? 7.929 -10.946 -31.070 1.00 88.12 103 VAL A CA 1
ATOM 811 C C . VAL A 1 103 ? 8.237 -12.318 -31.682 1.00 88.12 103 VAL A C 1
ATOM 813 O O . VAL A 1 103 ? 9.409 -12.635 -31.875 1.00 88.12 103 VAL A O 1
ATOM 816 N N . ALA A 1 104 ? 7.219 -13.092 -32.076 1.00 91.44 104 ALA A N 1
ATOM 817 C CA . ALA A 1 104 ? 7.394 -14.379 -32.751 1.00 91.44 104 ALA A CA 1
ATOM 818 C C . ALA A 1 104 ? 8.027 -14.268 -34.143 1.00 91.44 104 ALA A C 1
ATOM 820 O O . ALA A 1 104 ? 8.699 -15.198 -34.572 1.00 91.44 104 ALA A O 1
ATOM 821 N N . GLU A 1 105 ? 7.880 -13.129 -34.820 1.00 90.62 105 GLU A N 1
ATOM 822 C CA . GLU A 1 105 ? 8.580 -12.849 -36.082 1.00 90.62 105 GLU A CA 1
ATOM 823 C C . GLU A 1 105 ? 10.102 -12.697 -35.907 1.00 90.62 105 GLU A C 1
ATOM 825 O O . GLU A 1 105 ? 10.855 -12.845 -36.866 1.00 90.62 105 GLU A O 1
ATOM 830 N N . ARG A 1 106 ? 10.566 -12.379 -34.690 1.00 89.50 106 ARG A N 1
ATOM 831 C CA . ARG A 1 106 ? 11.960 -11.994 -34.408 1.00 89.50 106 ARG A CA 1
ATOM 832 C C . ARG A 1 106 ? 12.693 -12.947 -33.464 1.00 89.50 106 ARG A C 1
ATOM 834 O O . ARG A 1 106 ? 13.920 -12.911 -33.418 1.00 89.50 106 ARG A O 1
ATOM 841 N N . LEU A 1 107 ? 11.974 -13.763 -32.692 1.00 86.75 107 LEU A N 1
ATOM 842 C CA . LEU A 1 107 ? 12.544 -14.687 -31.710 1.00 86.75 107 LEU A CA 1
ATOM 843 C C . LEU A 1 107 ? 12.325 -16.158 -32.096 1.00 86.75 107 LEU A C 1
ATOM 845 O O . LEU A 1 107 ? 11.352 -16.481 -32.774 1.00 86.75 107 LEU A O 1
ATOM 849 N N . PRO A 1 108 ? 13.182 -17.078 -31.611 1.00 89.75 108 PRO A N 1
ATOM 850 C CA . PRO A 1 108 ? 12.961 -18.513 -31.770 1.00 89.75 108 PRO A CA 1
ATOM 851 C C . PRO A 1 108 ? 11.633 -18.975 -31.145 1.00 89.75 108 PRO A C 1
ATOM 853 O O . PRO A 1 108 ? 11.154 -18.391 -30.172 1.00 89.75 108 PRO A O 1
ATOM 856 N N . ALA A 1 109 ? 11.079 -20.084 -31.646 1.00 88.12 109 ALA A N 1
ATOM 857 C CA . ALA A 1 109 ? 9.786 -20.608 -31.194 1.00 88.12 109 ALA A CA 1
ATOM 858 C C . ALA A 1 109 ? 9.752 -20.968 -29.695 1.00 88.12 109 ALA A C 1
ATOM 860 O O . ALA A 1 109 ? 8.768 -20.693 -29.017 1.00 88.12 109 ALA A O 1
ATOM 861 N N . VAL A 1 110 ? 10.845 -21.506 -29.143 1.00 88.44 110 VAL A N 1
ATOM 862 C CA . VAL A 1 110 ? 10.888 -21.997 -27.751 1.00 88.44 110 VAL A CA 1
ATOM 863 C C . VAL A 1 110 ? 10.591 -20.893 -26.708 1.00 88.44 110 VAL A C 1
ATOM 865 O O . VAL A 1 110 ? 9.689 -21.085 -25.885 1.00 88.44 110 VAL A O 1
ATOM 868 N N . PRO A 1 111 ? 11.264 -19.720 -26.719 1.00 83.38 111 PRO A N 1
ATOM 869 C CA . PRO A 1 111 ? 10.887 -18.593 -25.859 1.00 83.38 111 PRO A CA 1
ATOM 870 C C . PRO A 1 111 ? 9.449 -18.103 -26.060 1.00 83.38 111 PRO A C 1
ATOM 872 O O . PRO A 1 111 ? 8.779 -17.757 -25.089 1.00 83.38 111 PRO A O 1
ATOM 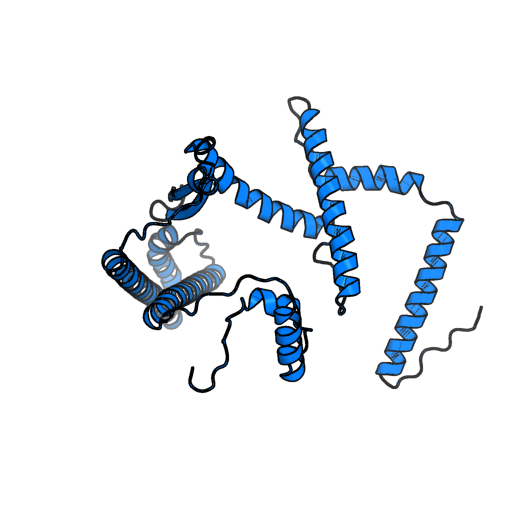875 N N . ILE A 1 112 ? 8.959 -18.084 -27.301 1.00 91.25 112 ILE A N 1
ATOM 876 C CA . ILE A 1 112 ? 7.606 -17.616 -27.627 1.00 91.25 112 ILE A CA 1
ATOM 877 C C . ILE A 1 112 ? 6.545 -18.536 -27.040 1.00 91.25 112 ILE A C 1
ATOM 879 O O . ILE A 1 112 ? 5.599 -18.060 -26.411 1.00 91.25 112 ILE A O 1
ATOM 883 N N . ASP A 1 113 ? 6.709 -19.842 -27.211 1.00 91.00 113 ASP A N 1
ATOM 884 C CA . ASP A 1 113 ? 5.783 -20.831 -26.671 1.00 91.00 113 ASP A CA 1
ATOM 885 C C . ASP A 1 113 ? 5.789 -20.791 -25.140 1.00 91.00 113 ASP A C 1
ATOM 887 O O . ASP A 1 113 ? 4.728 -20.778 -24.521 1.00 91.00 113 ASP A O 1
ATOM 891 N N . THR A 1 114 ? 6.957 -20.580 -24.525 1.00 91.50 114 THR A N 1
ATOM 892 C CA . THR A 1 114 ? 7.062 -20.358 -23.074 1.00 91.50 114 THR A CA 1
ATOM 893 C C . THR A 1 114 ? 6.312 -19.095 -22.616 1.00 91.50 114 THR A C 1
ATOM 895 O O . THR A 1 114 ? 5.613 -19.119 -21.600 1.00 91.50 114 THR A O 1
ATOM 898 N N . LEU A 1 115 ? 6.403 -17.981 -23.357 1.00 89.38 115 LEU A N 1
ATOM 899 C CA . LEU A 1 115 ? 5.663 -16.748 -23.046 1.00 89.38 115 LEU A CA 1
ATOM 900 C C . LEU A 1 115 ? 4.146 -16.936 -23.218 1.00 89.38 115 LEU A C 1
ATOM 902 O O . LEU A 1 115 ? 3.362 -16.419 -22.415 1.00 89.38 115 LEU A O 1
ATOM 906 N N . ARG A 1 116 ? 3.720 -17.705 -24.229 1.00 91.69 116 ARG A N 1
ATOM 907 C CA . ARG A 1 116 ? 2.314 -18.093 -24.435 1.00 91.69 116 ARG A CA 1
ATOM 908 C C . ARG A 1 116 ? 1.804 -18.966 -23.293 1.00 91.69 116 ARG A C 1
ATOM 910 O O . ARG A 1 116 ? 0.710 -18.718 -22.787 1.00 91.69 116 ARG A O 1
ATOM 917 N N . ASP A 1 117 ? 2.595 -19.931 -22.841 1.00 91.62 117 ASP A N 1
ATOM 918 C CA . ASP A 1 117 ? 2.259 -20.776 -21.696 1.00 91.62 117 ASP A CA 1
ATOM 919 C C . ASP A 1 117 ? 2.123 -19.952 -20.418 1.00 91.62 117 ASP A C 1
ATOM 921 O O . ASP A 1 117 ? 1.117 -20.054 -19.711 1.00 91.62 117 ASP A O 1
ATOM 925 N N . GLN A 1 118 ? 3.071 -19.048 -20.160 1.00 89.75 118 GLN A N 1
ATOM 926 C CA . GLN A 1 118 ? 2.997 -18.136 -19.023 1.00 89.75 118 GLN A CA 1
ATOM 927 C C . GLN A 1 118 ? 1.745 -17.245 -19.089 1.00 89.75 118 GLN A C 1
ATOM 929 O O . GLN A 1 118 ? 1.082 -17.026 -18.071 1.00 89.75 118 GLN A O 1
ATOM 934 N N . TRP A 1 119 ? 1.366 -16.767 -20.276 1.00 92.25 119 TRP A N 1
ATOM 935 C CA . TRP A 1 119 ? 0.121 -16.026 -20.471 1.00 92.25 119 TRP A CA 1
ATOM 936 C C . TRP A 1 119 ? -1.129 -16.872 -20.190 1.00 92.25 119 TRP A C 1
ATOM 938 O O . TRP A 1 119 ? -2.055 -16.423 -19.503 1.00 92.25 119 TRP A O 1
ATOM 948 N N . ASN A 1 120 ? -1.140 -18.120 -20.653 1.00 91.69 120 ASN A N 1
ATOM 949 C CA . ASN A 1 120 ? -2.217 -19.067 -20.388 1.00 91.69 120 ASN A CA 1
ATOM 950 C C . ASN A 1 120 ? -2.359 -19.361 -18.884 1.00 91.69 120 ASN A C 1
ATOM 952 O O . ASN A 1 120 ? -3.482 -19.449 -18.375 1.00 91.69 120 ASN A O 1
ATOM 956 N N . GLU A 1 121 ? -1.252 -19.441 -18.140 1.00 91.00 121 GLU A N 1
ATOM 957 C CA . GLU A 1 121 ? -1.270 -19.578 -16.678 1.00 91.00 121 GLU A CA 1
ATOM 958 C C . GLU A 1 121 ? -1.913 -18.372 -15.981 1.00 91.00 121 GLU A C 1
ATOM 960 O O . GLU A 1 121 ? -2.700 -18.539 -15.044 1.00 91.00 121 GLU A O 1
ATOM 965 N N . VAL A 1 122 ? -1.677 -17.148 -16.467 1.00 90.69 122 VAL A N 1
ATOM 966 C CA . VAL A 1 122 ? -2.360 -15.950 -15.945 1.00 90.69 122 VAL A CA 1
ATOM 967 C C . VAL A 1 122 ? -3.882 -16.085 -16.095 1.00 90.69 122 VAL A C 1
ATOM 969 O O . VAL A 1 122 ? -4.623 -15.795 -15.151 1.00 90.69 122 VAL A O 1
ATOM 972 N N . ALA A 1 123 ? -4.363 -16.593 -17.234 1.00 89.06 123 ALA A N 1
ATOM 973 C CA . ALA A 1 123 ? -5.790 -16.832 -17.452 1.00 89.06 123 ALA A CA 1
ATOM 974 C C . ALA A 1 123 ? -6.361 -17.929 -16.528 1.00 89.06 123 ALA A C 1
ATOM 976 O O . ALA A 1 123 ? -7.506 -17.830 -16.070 1.00 89.06 123 ALA A O 1
ATOM 977 N N . LYS A 1 124 ? -5.576 -18.967 -16.203 1.00 92.88 124 LYS A N 1
ATOM 978 C CA . LYS A 1 124 ? -5.964 -19.993 -15.216 1.00 92.88 124 LYS A CA 1
ATOM 979 C C . LYS A 1 124 ? -6.090 -19.398 -13.812 1.00 92.88 124 LYS A C 1
ATOM 981 O O . LYS A 1 124 ? -7.085 -19.661 -13.132 1.00 92.88 124 LYS A O 1
ATOM 986 N N . LEU A 1 125 ? -5.147 -18.546 -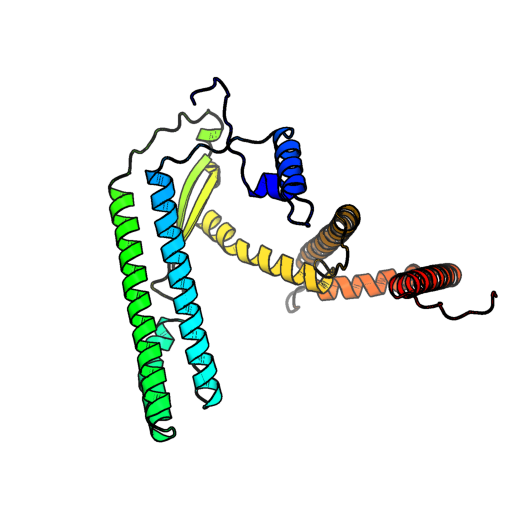13.402 1.00 91.94 125 LEU A N 1
ATOM 987 C CA . LEU A 1 125 ? -5.206 -17.842 -12.116 1.00 91.94 125 LEU A CA 1
ATOM 988 C C . LEU A 1 125 ? -6.454 -16.955 -12.012 1.00 91.94 125 LEU A C 1
ATOM 990 O O . LEU A 1 125 ? -7.120 -16.951 -10.976 1.00 91.94 125 LEU A O 1
ATOM 994 N N . ASP A 1 126 ? -6.830 -16.264 -13.091 1.00 90.06 126 ASP A N 1
ATOM 995 C CA . ASP A 1 126 ? -8.060 -15.464 -13.132 1.00 90.06 126 ASP A CA 1
ATOM 996 C C . ASP A 1 126 ? -9.316 -16.317 -12.890 1.00 90.06 126 ASP A C 1
ATOM 998 O O . ASP A 1 126 ? -10.180 -15.943 -12.087 1.00 90.06 126 ASP A O 1
ATOM 1002 N N . LYS A 1 127 ? -9.401 -17.500 -13.513 1.00 93.44 127 LYS A N 1
ATOM 1003 C CA . LYS A 1 127 ? -10.508 -18.444 -13.281 1.00 93.44 127 LYS A CA 1
ATOM 1004 C C . LYS A 1 127 ? -10.567 -18.896 -11.819 1.00 93.44 127 LYS A C 1
ATOM 1006 O O . LYS A 1 127 ? -11.647 -18.906 -11.227 1.00 93.44 127 LYS A O 1
ATOM 1011 N N . GLN A 1 128 ? -9.422 -19.218 -11.216 1.00 93.12 128 GLN A N 1
ATOM 1012 C CA . GLN A 1 128 ? -9.348 -19.626 -9.809 1.00 93.12 128 GLN A CA 1
ATOM 1013 C C . GLN A 1 128 ? -9.757 -18.496 -8.850 1.00 93.12 128 GLN A C 1
ATOM 1015 O O . GLN A 1 128 ? -10.501 -18.728 -7.895 1.00 93.12 128 GLN A O 1
ATOM 1020 N N . ILE A 1 129 ? -9.335 -17.256 -9.116 1.00 91.44 129 ILE A N 1
ATOM 1021 C CA . ILE A 1 129 ? -9.743 -16.085 -8.327 1.00 91.44 129 ILE A CA 1
ATOM 1022 C C . ILE A 1 129 ? -11.263 -15.893 -8.414 1.00 91.44 129 ILE A C 1
ATOM 1024 O O . ILE A 1 129 ? -11.925 -15.747 -7.383 1.00 91.44 129 ILE A O 1
ATOM 1028 N N . ALA A 1 130 ? -11.832 -15.942 -9.623 1.00 92.38 130 ALA A N 1
ATOM 1029 C CA . ALA A 1 130 ? -13.270 -15.784 -9.840 1.00 92.38 130 ALA A CA 1
ATOM 1030 C C . ALA A 1 130 ? -14.092 -16.885 -9.143 1.00 92.38 130 ALA A C 1
ATOM 1032 O O . ALA A 1 130 ? -15.162 -16.612 -8.587 1.00 92.38 130 ALA A O 1
ATOM 1033 N N . GLU A 1 131 ? -13.578 -18.116 -9.131 1.00 93.44 131 GLU A N 1
ATOM 1034 C CA . GLU A 1 131 ? -14.148 -19.253 -8.409 1.00 93.44 131 GLU A CA 1
ATOM 1035 C C . GLU A 1 131 ? -14.214 -18.991 -6.900 1.00 93.44 131 GLU A C 1
ATOM 1037 O O . GLU A 1 131 ? -15.290 -19.082 -6.300 1.00 93.44 131 GLU A O 1
ATOM 1042 N N . ILE A 1 132 ? -13.095 -18.595 -6.284 1.00 88.12 132 ILE A N 1
ATOM 1043 C CA . ILE A 1 132 ? -13.052 -18.290 -4.847 1.00 88.12 132 ILE A CA 1
ATOM 1044 C C . ILE A 1 132 ? -13.982 -17.121 -4.511 1.00 88.12 132 ILE A C 1
ATOM 1046 O O . ILE A 1 132 ? -14.730 -17.185 -3.535 1.00 88.12 132 ILE A O 1
ATOM 1050 N N . GLU A 1 133 ? -14.015 -16.073 -5.334 1.00 90.31 133 GLU A N 1
ATOM 1051 C CA . GLU A 1 133 ? -14.946 -14.962 -5.130 1.00 90.31 133 GLU A CA 1
ATOM 1052 C C . GLU A 1 133 ? -16.411 -15.395 -5.194 1.00 90.31 133 GLU A C 1
ATOM 1054 O O . GLU A 1 133 ? -17.237 -14.910 -4.416 1.00 90.31 133 GLU A O 1
ATOM 1059 N N . ARG A 1 134 ? -16.763 -16.314 -6.099 1.00 89.12 134 ARG A N 1
ATOM 1060 C CA . ARG A 1 134 ? -18.122 -16.855 -6.180 1.00 89.12 134 ARG A CA 1
ATOM 1061 C C . ARG A 1 134 ? -18.476 -17.651 -4.928 1.00 89.12 134 ARG A C 1
ATOM 1063 O O . ARG A 1 134 ? -19.576 -17.469 -4.408 1.00 89.12 134 ARG A O 1
ATOM 1070 N N . ARG A 1 135 ? -17.549 -18.469 -4.416 1.00 85.88 135 ARG A N 1
ATOM 1071 C CA . ARG A 1 135 ? -17.716 -19.220 -3.157 1.00 85.88 135 ARG A CA 1
ATOM 1072 C C . ARG A 1 135 ? -17.934 -18.274 -1.976 1.00 85.88 135 ARG A C 1
ATOM 1074 O O . ARG A 1 135 ? -18.910 -18.433 -1.246 1.00 85.88 135 ARG A O 1
ATOM 1081 N N . ILE A 1 136 ? -17.112 -17.226 -1.869 1.00 82.75 136 ILE A N 1
ATOM 1082 C CA . ILE A 1 136 ? -17.251 -16.166 -0.858 1.00 82.75 136 ILE A CA 1
ATOM 1083 C C . ILE A 1 136 ? -18.629 -15.490 -0.956 1.00 82.75 136 ILE A C 1
ATOM 1085 O O . ILE A 1 136 ? -19.314 -15.324 0.054 1.00 82.75 136 ILE A O 1
ATOM 1089 N N . ARG A 1 137 ? -19.073 -15.128 -2.170 1.00 79.19 137 ARG A N 1
ATOM 1090 C CA . ARG A 1 137 ? -20.383 -14.492 -2.404 1.00 79.19 137 ARG A CA 1
ATOM 1091 C C . ARG A 1 137 ? -21.557 -15.409 -2.047 1.00 79.19 137 ARG A C 1
ATOM 1093 O O . ARG A 1 137 ? -22.496 -14.945 -1.403 1.00 79.19 137 ARG A O 1
ATOM 1100 N N . LYS A 1 138 ? -21.519 -16.685 -2.449 1.00 76.50 138 LYS A N 1
ATOM 1101 C CA . LYS A 1 138 ? -22.574 -17.673 -2.154 1.00 76.50 138 LYS A CA 1
ATOM 1102 C C . LYS A 1 138 ? -22.719 -17.876 -0.647 1.00 76.50 138 LYS A C 1
ATOM 1104 O O . LYS A 1 138 ? -23.831 -17.846 -0.132 1.00 76.50 138 LYS A O 1
ATOM 1109 N N . TRP A 1 139 ? -21.600 -17.993 0.061 1.00 66.88 139 TRP A N 1
ATOM 1110 C CA . TRP A 1 139 ? -21.605 -18.161 1.509 1.00 66.88 139 TRP A CA 1
ATOM 1111 C C . TRP A 1 139 ? -22.091 -16.909 2.253 1.00 66.88 139 TRP A C 1
ATOM 1113 O O . TRP A 1 139 ? -22.912 -17.013 3.160 1.00 66.88 139 TRP A O 1
ATOM 1123 N N . LYS A 1 140 ? -21.691 -15.706 1.810 1.00 61.28 140 LYS A N 1
ATOM 1124 C CA . LYS A 1 140 ? -22.192 -14.439 2.374 1.00 61.28 140 LYS A CA 1
ATOM 1125 C C . LYS A 1 140 ? -23.722 -14.322 2.293 1.00 61.28 140 LYS A C 1
ATOM 1127 O O . LYS A 1 140 ? -24.329 -13.782 3.210 1.00 61.28 140 LYS A O 1
ATOM 1132 N N . LYS A 1 141 ? -24.349 -14.854 1.235 1.00 55.97 141 LYS A N 1
ATOM 1133 C CA . LYS A 1 141 ? -25.818 -14.912 1.117 1.00 55.97 141 LYS A CA 1
ATOM 1134 C C . LYS A 1 141 ? -26.457 -15.883 2.122 1.00 55.97 141 LYS A C 1
ATOM 1136 O O . LYS A 1 141 ? -27.536 -15.591 2.615 1.00 55.97 141 LYS A O 1
ATOM 1141 N N . ALA A 1 142 ? -25.792 -16.993 2.448 1.00 51.19 142 ALA A N 1
ATOM 1142 C CA . ALA A 1 142 ? -26.299 -18.005 3.379 1.00 51.19 142 ALA A CA 1
ATOM 1143 C C . ALA A 1 142 ? -26.188 -17.593 4.861 1.00 51.19 142 ALA A C 1
ATOM 1145 O O . ALA A 1 142 ? -26.971 -18.052 5.684 1.00 51.19 142 ALA A O 1
ATOM 1146 N N . LEU A 1 143 ? -25.236 -16.720 5.209 1.00 48.56 143 LEU A N 1
ATOM 1147 C CA . LEU A 1 143 ? -24.918 -16.368 6.597 1.00 48.56 143 LEU A CA 1
ATOM 1148 C C . LEU A 1 143 ? -25.407 -14.974 7.021 1.00 48.56 143 LEU A C 1
ATOM 1150 O O . LEU A 1 143 ? -24.727 -14.309 7.799 1.00 48.56 143 LEU A O 1
ATOM 1154 N N . THR A 1 144 ? -26.553 -14.499 6.519 1.00 38.72 144 THR A N 1
ATOM 1155 C CA . THR A 1 144 ? -27.088 -13.185 6.931 1.00 38.72 144 THR A CA 1
ATOM 1156 C C . THR A 1 144 ? -28.212 -13.298 7.965 1.00 38.72 144 THR A C 1
ATOM 1158 O O . THR A 1 144 ? -29.380 -13.148 7.621 1.00 38.72 144 THR A O 1
ATOM 1161 N N . PRO A 1 145 ? -27.898 -13.460 9.257 1.00 39.88 145 PRO A N 1
ATOM 1162 C CA . PRO A 1 145 ? -28.707 -12.893 10.311 1.00 39.88 145 PRO A CA 1
ATOM 1163 C C . PRO A 1 145 ? -28.251 -11.450 10.571 1.00 39.88 145 PRO A C 1
ATOM 1165 O O . PRO A 1 145 ? -27.107 -11.176 10.941 1.00 39.88 145 PRO A O 1
ATOM 1168 N N . LEU A 1 146 ? -29.182 -10.517 10.366 1.00 37.28 146 LEU A N 1
ATOM 1169 C CA . LEU A 1 146 ? -29.122 -9.127 10.821 1.00 37.28 146 LEU A CA 1
ATOM 1170 C C . LEU A 1 146 ? -29.147 -9.104 12.361 1.00 37.28 146 LEU A C 1
ATOM 1172 O O . LEU A 1 146 ? -30.168 -8.777 12.965 1.00 37.28 146 LEU A O 1
ATOM 1176 N N . TRP A 1 147 ? -28.062 -9.489 13.035 1.00 46.66 147 TRP A N 1
ATOM 1177 C CA . TRP A 1 147 ? -27.997 -9.400 14.497 1.00 46.66 147 TRP A CA 1
ATOM 1178 C C . TRP A 1 147 ? -27.878 -7.936 14.929 1.00 46.66 147 TRP A C 1
ATOM 1180 O O . TRP A 1 147 ? -26.797 -7.368 15.051 1.00 46.66 147 TRP A O 1
ATOM 1190 N N . ARG A 1 148 ? -29.048 -7.312 15.087 1.00 42.56 148 ARG A N 1
ATOM 1191 C CA . ARG A 1 148 ? -29.538 -6.708 16.332 1.00 42.56 148 ARG A CA 1
ATOM 1192 C C . ARG A 1 148 ? -28.429 -6.390 17.354 1.00 42.56 148 ARG A C 1
ATOM 1194 O O . ARG A 1 148 ? -28.328 -7.030 18.393 1.00 42.56 148 ARG A O 1
ATOM 1201 N N . LEU A 1 149 ? -27.626 -5.365 17.073 1.00 48.94 149 LEU A N 1
ATOM 1202 C CA . LEU A 1 149 ? -26.907 -4.636 18.116 1.00 48.94 149 LEU A CA 1
ATOM 1203 C C . LEU A 1 149 ? -27.968 -3.974 19.004 1.00 48.94 149 LEU A C 1
ATOM 1205 O O . LEU A 1 149 ? -28.713 -3.110 18.534 1.00 48.94 149 LEU A O 1
ATOM 1209 N N . GLN A 1 150 ? -28.045 -4.354 20.280 1.00 45.81 150 GLN A N 1
ATOM 1210 C CA . GLN A 1 150 ? -28.600 -3.461 21.297 1.00 45.81 150 GLN A CA 1
ATOM 1211 C C . GLN A 1 150 ? -27.650 -2.261 21.400 1.00 45.81 150 GLN A C 1
ATOM 1213 O O . GLN A 1 150 ? -26.728 -2.238 22.204 1.00 45.81 150 GLN A O 1
ATOM 1218 N N . LEU A 1 151 ? -27.828 -1.296 20.496 1.00 56.66 151 LEU A N 1
ATOM 1219 C CA . LEU A 1 151 ? -27.045 -0.068 20.456 1.00 56.66 151 LEU A CA 1
ATOM 1220 C C . LEU A 1 151 ? -27.376 0.750 21.701 1.00 56.66 151 LEU A C 1
ATOM 1222 O O . LEU A 1 151 ? -28.547 1.103 21.915 1.00 56.66 151 LEU A O 1
ATOM 1226 N N . SER A 1 152 ? -26.346 1.098 22.472 1.00 63.03 152 SER A N 1
ATOM 1227 C CA . SER A 1 152 ? -26.461 2.122 23.510 1.00 63.03 152 SER A CA 1
ATOM 1228 C C . SER A 1 152 ? -26.974 3.438 22.900 1.00 63.03 152 SER A C 1
ATOM 1230 O O . SER A 1 152 ? -26.826 3.688 21.698 1.00 63.03 152 SER A O 1
ATOM 1232 N N . ALA A 1 153 ? -27.576 4.318 23.707 1.00 65.88 153 ALA A N 1
ATOM 1233 C CA . ALA A 1 153 ? -28.104 5.599 23.216 1.00 65.88 153 ALA A CA 1
ATOM 1234 C C . ALA A 1 153 ? -27.041 6.431 22.461 1.00 65.88 153 ALA A C 1
ATOM 1236 O O . ALA A 1 153 ? -27.351 7.097 21.472 1.00 65.88 153 ALA A O 1
ATOM 1237 N N . GLY A 1 154 ? -25.769 6.333 22.871 1.00 67.06 154 GLY A N 1
ATOM 1238 C CA . GLY A 1 154 ? -24.640 6.979 22.203 1.00 67.06 154 GLY A CA 1
ATOM 1239 C C . GLY A 1 154 ? -24.323 6.397 20.823 1.00 67.06 154 GLY A C 1
ATOM 1240 O O . GLY A 1 154 ? -24.070 7.165 19.892 1.00 67.06 154 GLY A O 1
ATOM 1241 N N . GLU A 1 155 ? -24.385 5.073 20.671 1.00 66.88 155 GLU A N 1
ATOM 1242 C CA . GLU A 1 155 ? -24.084 4.356 19.423 1.00 66.88 155 GLU A CA 1
ATOM 1243 C C . GLU A 1 155 ? -25.214 4.460 18.394 1.00 66.88 155 GLU A C 1
ATOM 1245 O O . GLU A 1 155 ? -24.952 4.419 17.194 1.00 66.88 155 GLU A O 1
ATOM 1250 N N . ARG A 1 156 ? -26.461 4.707 18.826 1.00 71.50 156 ARG A N 1
ATOM 1251 C CA . ARG A 1 156 ? -27.584 5.005 17.913 1.00 71.50 156 ARG A CA 1
ATOM 1252 C C . ARG A 1 156 ? -27.361 6.268 17.077 1.00 71.50 156 ARG A C 1
ATOM 1254 O O . ARG A 1 156 ? -27.922 6.387 15.988 1.00 71.50 156 ARG A O 1
ATOM 1261 N N . ARG A 1 157 ? -26.517 7.195 17.549 1.00 80.25 157 ARG A N 1
ATOM 1262 C CA . ARG A 1 157 ? -26.119 8.399 16.797 1.00 80.25 157 ARG A CA 1
ATOM 1263 C C . ARG A 1 157 ? -25.173 8.087 15.642 1.00 80.25 157 ARG A C 1
ATOM 1265 O O . ARG A 1 157 ? -24.975 8.943 14.782 1.00 80.25 157 ARG A O 1
ATOM 1272 N N . PHE A 1 158 ? -24.603 6.887 15.602 1.00 81.81 158 PHE A N 1
ATOM 1273 C CA . PHE A 1 158 ? -23.710 6.432 14.551 1.00 81.81 158 PHE A CA 1
ATOM 1274 C C . PHE A 1 158 ? -24.418 5.416 13.652 1.00 81.81 158 PHE A C 1
ATOM 1276 O O . PHE A 1 158 ? -25.353 4.713 14.039 1.00 81.81 158 PHE A O 1
ATOM 1283 N N . GLY A 1 159 ? -24.017 5.400 12.389 1.00 79.56 159 GLY A N 1
ATOM 1284 C CA . GLY A 1 159 ? -24.496 4.455 11.395 1.00 79.56 159 GLY A CA 1
ATOM 1285 C C . GLY A 1 159 ? -23.334 3.676 10.801 1.00 79.56 159 GLY A C 1
ATOM 1286 O O . GLY A 1 159 ? -22.210 4.177 10.723 1.00 79.56 159 GLY A O 1
ATOM 1287 N N . HIS A 1 160 ? -23.636 2.455 10.371 1.00 80.56 160 HIS A N 1
ATOM 1288 C CA . HIS A 1 160 ? -22.753 1.655 9.537 1.00 80.56 160 HIS A CA 1
ATOM 1289 C C . HIS A 1 160 ? -23.204 1.812 8.086 1.00 80.56 160 HIS A C 1
ATOM 1291 O O . HIS A 1 160 ? -24.366 1.562 7.768 1.00 80.56 160 HIS A O 1
ATOM 1297 N N . TYR A 1 161 ? -22.292 2.230 7.216 1.00 81.06 161 TYR A N 1
ATOM 1298 C CA . TYR A 1 161 ? -22.558 2.462 5.801 1.00 81.06 161 TYR A CA 1
ATOM 1299 C C . TYR A 1 161 ? -21.539 1.707 4.952 1.00 81.06 161 TYR A C 1
ATOM 1301 O O . TYR A 1 161 ? -20.386 1.537 5.348 1.00 81.06 161 TYR A O 1
ATOM 1309 N N . LEU A 1 162 ? -21.958 1.274 3.765 1.00 82.25 162 LEU A N 1
ATOM 1310 C CA . LEU A 1 162 ? -21.067 0.708 2.761 1.00 82.25 162 LEU A CA 1
ATOM 1311 C C . LEU A 1 162 ? -20.934 1.709 1.615 1.00 82.25 162 LEU A C 1
ATOM 1313 O O . LEU A 1 162 ? -21.882 1.919 0.862 1.00 82.25 162 LEU A O 1
ATOM 1317 N N . LEU A 1 163 ? -19.758 2.324 1.484 1.00 81.69 163 LEU A N 1
ATOM 1318 C CA . LEU A 1 163 ? -19.437 3.150 0.325 1.00 81.69 163 LEU A CA 1
ATOM 1319 C C . LEU A 1 163 ? -18.808 2.262 -0.748 1.00 81.69 163 LEU A C 1
ATOM 1321 O O . LEU A 1 163 ? -17.763 1.649 -0.526 1.00 81.69 163 LEU A O 1
ATOM 1325 N N . VAL A 1 164 ? -19.438 2.227 -1.919 1.00 83.25 164 VAL A N 1
ATOM 1326 C CA . VAL A 1 164 ? -18.914 1.554 -3.108 1.00 83.25 164 VAL A CA 1
ATOM 1327 C C . VAL A 1 164 ? -18.437 2.620 -4.083 1.00 83.25 164 VAL A C 1
ATOM 1329 O O . VAL A 1 164 ? -19.215 3.474 -4.506 1.00 83.25 164 VAL A O 1
ATOM 1332 N N . ARG A 1 165 ? -17.152 2.584 -4.434 1.00 79.62 165 ARG A N 1
ATOM 1333 C CA . ARG A 1 165 ? -16.542 3.508 -5.392 1.00 79.62 165 ARG A CA 1
ATOM 1334 C C . ARG A 1 165 ? -16.087 2.734 -6.619 1.00 79.62 165 ARG A C 1
ATOM 1336 O O . ARG A 1 165 ? -15.239 1.856 -6.508 1.00 79.62 165 ARG A O 1
ATOM 1343 N N . ARG A 1 166 ? -16.616 3.086 -7.786 1.00 80.44 166 ARG A N 1
ATOM 1344 C CA . ARG A 1 166 ? -16.158 2.552 -9.072 1.00 80.44 166 ARG A CA 1
ATOM 1345 C C . ARG A 1 166 ? -14.864 3.251 -9.495 1.00 80.44 166 ARG A C 1
ATOM 1347 O O . ARG A 1 166 ? -14.767 4.472 -9.366 1.00 80.44 166 ARG A O 1
ATOM 1354 N N . SER A 1 167 ? -13.882 2.493 -9.976 1.00 69.62 167 SER A N 1
ATOM 1355 C CA . SER A 1 167 ? -12.688 3.067 -10.604 1.00 69.62 167 SER A CA 1
ATOM 1356 C C . SER A 1 167 ? -13.062 3.758 -11.922 1.00 69.62 167 SER A C 1
ATOM 1358 O O . SER A 1 167 ? -13.913 3.265 -12.666 1.00 69.62 167 SER A O 1
ATOM 1360 N N . ARG A 1 168 ? -12.461 4.924 -12.198 1.00 67.00 168 ARG A N 1
ATOM 1361 C CA . ARG A 1 168 ? -12.671 5.656 -13.462 1.00 67.00 168 ARG A CA 1
ATOM 1362 C C . ARG A 1 168 ? -11.868 5.043 -14.611 1.00 67.00 168 ARG A C 1
ATOM 1364 O O . ARG A 1 168 ? -12.358 5.047 -15.734 1.00 67.00 168 ARG A O 1
ATOM 1371 N N . ASP A 1 169 ? -10.698 4.484 -14.309 1.00 62.50 169 ASP A N 1
ATOM 1372 C CA . ASP A 1 169 ? -9.785 3.905 -15.301 1.00 62.50 169 ASP A CA 1
ATOM 1373 C C . ASP A 1 169 ? -10.099 2.434 -15.594 1.00 62.50 169 ASP A C 1
ATOM 1375 O O . ASP A 1 169 ? -9.935 1.962 -16.718 1.00 62.50 169 ASP A O 1
ATOM 1379 N N . GLU A 1 170 ? -10.608 1.705 -14.598 1.00 63.28 170 GLU A N 1
ATOM 1380 C CA . GLU A 1 170 ? -10.957 0.291 -14.728 1.00 63.28 170 GLU A CA 1
ATOM 1381 C C . GLU A 1 170 ? -12.431 0.074 -14.384 1.00 63.28 170 GLU A C 1
ATOM 1383 O O . GLU A 1 170 ? -12.826 -0.118 -13.237 1.00 63.28 170 GLU A O 1
ATOM 1388 N N . SER A 1 171 ? -13.275 0.085 -15.417 1.00 59.38 171 SER A N 1
ATOM 1389 C CA . SER A 1 171 ? -14.739 0.133 -15.301 1.00 59.38 171 SER A CA 1
ATOM 1390 C C . SER A 1 171 ? -15.381 -1.035 -14.528 1.00 59.38 171 SER A C 1
ATOM 1392 O O . SER A 1 171 ? -16.564 -0.943 -14.180 1.00 59.38 171 SER A O 1
ATOM 1394 N N . ARG A 1 172 ? -14.628 -2.112 -14.259 1.00 65.06 172 ARG A N 1
ATOM 1395 C CA . ARG A 1 172 ? -15.053 -3.308 -13.510 1.00 65.06 172 ARG A CA 1
ATOM 1396 C C . ARG A 1 172 ? -14.527 -3.359 -12.070 1.00 65.06 172 ARG A C 1
ATOM 1398 O O . ARG A 1 172 ? -15.050 -4.144 -11.277 1.00 65.06 172 ARG A O 1
ATOM 1405 N N . GLU A 1 173 ? -13.562 -2.521 -11.697 1.00 66.56 173 GLU A N 1
ATOM 1406 C CA . GLU A 1 173 ? -13.026 -2.502 -10.337 1.00 66.56 173 GLU A CA 1
ATOM 1407 C C . GLU A 1 173 ? -13.857 -1.602 -9.414 1.00 66.56 173 GLU A C 1
ATOM 1409 O O . GLU A 1 173 ? -14.089 -0.418 -9.676 1.00 66.56 173 GLU A O 1
ATOM 1414 N N . HIS A 1 174 ? -14.305 -2.185 -8.301 1.00 74.06 174 HIS A N 1
ATOM 1415 C CA . HIS A 1 174 ? -15.044 -1.495 -7.251 1.00 74.06 174 HIS A CA 1
ATOM 1416 C C . HIS A 1 174 ? -14.230 -1.540 -5.957 1.00 74.06 174 HIS A C 1
ATOM 1418 O O . HIS A 1 174 ? -13.863 -2.615 -5.484 1.00 74.06 174 HIS A O 1
ATOM 1424 N N . ALA A 1 175 ? -13.981 -0.375 -5.366 1.00 73.25 175 ALA A N 1
ATOM 1425 C CA . ALA A 1 175 ? -13.448 -0.252 -4.019 1.00 73.25 175 ALA A CA 1
ATOM 1426 C C . ALA A 1 175 ? -14.603 -0.198 -3.011 1.00 73.25 175 ALA A C 1
ATOM 1428 O O . ALA A 1 175 ? -15.595 0.504 -3.225 1.00 73.25 175 ALA A O 1
ATOM 1429 N N . TYR A 1 176 ? -14.462 -0.929 -1.907 1.00 78.19 176 TYR A N 1
ATOM 1430 C CA . TYR A 1 176 ? -15.473 -1.037 -0.860 1.00 78.19 176 TYR A CA 1
ATOM 1431 C C . TYR A 1 176 ? -14.925 -0.461 0.440 1.00 78.19 176 TYR A C 1
ATOM 1433 O O . TYR A 1 176 ? -13.871 -0.888 0.910 1.00 78.19 176 TYR A O 1
ATOM 1441 N N . TYR A 1 177 ? -15.659 0.471 1.041 1.00 76.62 177 TYR A N 1
ATOM 1442 C CA . TYR A 1 177 ? -15.311 1.061 2.329 1.00 76.62 177 TYR A CA 1
ATOM 1443 C C . TYR A 1 177 ? -16.445 0.817 3.319 1.00 76.62 177 TYR A C 1
ATOM 1445 O O . TYR A 1 177 ? -17.586 1.218 3.081 1.00 76.62 177 TYR A O 1
ATOM 1453 N N . VAL A 1 178 ? -16.121 0.170 4.438 1.00 81.75 178 VAL A N 1
ATOM 1454 C CA . VAL A 1 178 ? -17.018 0.088 5.593 1.00 81.75 178 VAL A CA 1
ATOM 1455 C C . VAL A 1 178 ? -16.831 1.368 6.394 1.00 81.75 178 VAL A C 1
ATOM 1457 O O . VAL A 1 178 ? -15.726 1.671 6.840 1.00 81.75 178 VAL A O 1
ATOM 1460 N N . VAL A 1 179 ? -17.902 2.139 6.536 1.00 79.38 179 VAL A N 1
ATOM 1461 C CA . VAL A 1 179 ? -17.885 3.451 7.176 1.00 79.38 179 VAL A CA 1
ATOM 1462 C C . VAL A 1 179 ? -18.688 3.382 8.464 1.00 79.38 179 VAL A C 1
ATOM 1464 O O . VAL A 1 179 ? -19.861 3.016 8.454 1.00 79.38 179 VAL A O 1
ATOM 1467 N N . TYR A 1 180 ? -18.057 3.796 9.556 1.00 84.44 180 TYR A N 1
ATOM 1468 C CA . TYR A 1 180 ? -18.712 4.071 10.825 1.00 84.44 180 TYR A CA 1
ATOM 1469 C C . TYR A 1 180 ? -18.673 5.579 11.073 1.00 84.44 180 TYR A C 1
ATOM 1471 O O . TYR A 1 180 ? -17.594 6.155 11.211 1.00 84.44 180 TYR A O 1
ATOM 1479 N N . ALA A 1 181 ? -19.831 6.241 11.048 1.00 84.00 181 ALA A N 1
ATOM 1480 C CA . ALA A 1 181 ? -19.895 7.702 11.100 1.00 84.00 181 ALA A CA 1
ATOM 1481 C C . ALA A 1 181 ? -21.169 8.217 11.793 1.00 84.00 181 ALA A C 1
ATOM 1483 O O . ALA A 1 181 ? -22.192 7.526 11.775 1.00 84.00 181 ALA A O 1
ATOM 1484 N N . PRO A 1 182 ? -21.138 9.434 12.379 1.00 87.75 182 PRO A N 1
ATOM 1485 C CA . PRO A 1 182 ? -22.324 10.062 12.951 1.00 87.75 182 PRO A CA 1
ATOM 1486 C C . PRO A 1 182 ? -23.400 10.266 11.884 1.00 87.75 182 PRO A C 1
ATOM 1488 O O . PRO A 1 182 ? -23.145 10.913 10.867 1.00 87.75 182 PRO A O 1
ATOM 1491 N N . ARG A 1 183 ? -24.619 9.784 12.139 1.00 84.31 183 ARG A N 1
ATOM 1492 C CA . ARG A 1 183 ? -25.755 9.870 11.208 1.00 84.31 183 ARG A CA 1
ATOM 1493 C C . ARG A 1 183 ? -26.045 11.307 10.769 1.00 84.31 183 ARG A C 1
ATOM 1495 O O . ARG A 1 183 ? -26.369 11.524 9.611 1.00 84.31 183 ARG A O 1
ATOM 1502 N N . SER A 1 184 ? -25.848 12.281 11.659 1.00 87.69 184 SER A N 1
ATOM 1503 C CA . SER A 1 184 ? -26.059 13.710 11.386 1.00 87.69 184 SER A CA 1
ATOM 1504 C C . SER A 1 184 ? -25.086 14.319 10.372 1.00 87.69 184 SER A C 1
ATOM 1506 O O . SER A 1 184 ? -25.382 15.363 9.804 1.00 87.69 184 SER A O 1
ATOM 1508 N N . LYS A 1 185 ? -23.921 13.699 10.141 1.00 84.50 185 LYS A N 1
ATOM 1509 C CA . LYS A 1 185 ? -22.874 14.217 9.239 1.00 84.50 185 LYS A CA 1
ATOM 1510 C C . LYS A 1 185 ? -22.723 13.400 7.954 1.00 84.50 185 LYS A C 1
ATOM 1512 O O . LYS A 1 185 ? -21.904 13.742 7.096 1.00 84.50 185 LYS A O 1
ATOM 1517 N N . VAL A 1 186 ? -23.467 12.302 7.825 1.00 87.44 186 VAL A N 1
ATOM 1518 C CA . VAL A 1 186 ? -23.327 11.372 6.704 1.00 87.44 186 VAL A CA 1
ATOM 1519 C C . VAL A 1 186 ? -24.108 11.888 5.506 1.00 87.44 186 VAL A C 1
ATOM 1521 O O . VAL A 1 186 ? -25.329 11.814 5.448 1.00 87.44 186 VAL A O 1
ATOM 1524 N N . THR A 1 187 ? -23.366 12.352 4.508 1.00 87.62 187 THR A N 1
ATOM 1525 C CA . THR A 1 187 ? -23.864 12.563 3.149 1.00 87.62 187 THR A CA 1
ATOM 1526 C C . THR A 1 187 ? -22.965 11.806 2.179 1.00 87.62 187 THR A C 1
ATOM 1528 O O . THR A 1 187 ? -21.793 11.552 2.480 1.00 87.62 187 THR A O 1
ATOM 1531 N N . ARG A 1 188 ? -23.475 11.468 0.987 1.00 82.94 188 ARG A N 1
ATOM 1532 C CA . ARG A 1 188 ? -22.659 10.855 -0.076 1.00 82.94 188 ARG A CA 1
ATOM 1533 C C . ARG A 1 188 ? -21.396 11.679 -0.348 1.00 82.94 188 ARG A C 1
ATOM 1535 O O . ARG A 1 188 ? -20.318 11.108 -0.471 1.00 82.94 188 ARG A O 1
ATOM 1542 N N . GLN A 1 189 ? -21.526 13.007 -0.374 1.00 84.44 189 GLN A N 1
ATOM 1543 C CA . GLN A 1 189 ? -20.408 13.918 -0.603 1.00 84.44 189 GLN A CA 1
ATOM 1544 C C . GLN A 1 189 ? -19.359 13.824 0.508 1.00 84.44 189 GLN A C 1
ATOM 1546 O O . GLN A 1 189 ? -18.173 13.692 0.218 1.00 84.44 189 GLN A O 1
ATOM 1551 N N . THR A 1 190 ? -19.781 13.820 1.776 1.00 85.56 190 THR A N 1
ATOM 1552 C CA . THR A 1 190 ? -18.870 13.668 2.919 1.00 85.56 190 THR A CA 1
ATOM 1553 C C . THR A 1 190 ? -18.109 12.345 2.842 1.00 85.56 190 THR A C 1
ATOM 1555 O O . THR A 1 190 ? -16.889 12.331 3.000 1.00 85.56 190 THR A O 1
ATOM 1558 N N . LEU A 1 191 ? -18.804 11.238 2.559 1.00 84.44 191 LEU A N 1
ATOM 1559 C CA . LEU A 1 191 ? -18.188 9.911 2.471 1.00 84.44 191 LEU A CA 1
ATOM 1560 C C . LEU A 1 191 ? -17.167 9.825 1.331 1.00 84.44 191 LEU A C 1
ATOM 1562 O O . LEU A 1 191 ? -16.069 9.308 1.531 1.00 84.44 191 LEU A O 1
ATOM 1566 N N . VAL A 1 192 ? -17.503 10.367 0.158 1.00 84.25 192 VAL A N 1
ATOM 1567 C CA . VAL A 1 192 ? -16.595 10.413 -0.996 1.00 84.25 192 VAL A CA 1
ATOM 1568 C C . VAL A 1 192 ? -15.377 11.289 -0.702 1.00 84.25 192 VAL A C 1
ATOM 1570 O O . VAL A 1 192 ? -14.254 10.855 -0.952 1.00 84.25 192 VAL A O 1
ATOM 1573 N N . ASN A 1 193 ? -15.570 12.473 -0.115 1.00 83.94 193 ASN A N 1
ATOM 1574 C CA . ASN A 1 193 ? -14.478 13.383 0.237 1.00 83.94 193 ASN A CA 1
ATOM 1575 C C . ASN A 1 193 ? -13.509 12.743 1.245 1.00 83.94 193 ASN A C 1
ATOM 1577 O O . ASN A 1 193 ? -12.296 12.804 1.062 1.00 83.94 193 ASN A O 1
ATOM 1581 N N . VAL A 1 194 ? -14.027 12.094 2.293 1.00 84.81 194 VAL A N 1
ATOM 1582 C CA . VAL A 1 194 ? -13.196 11.414 3.301 1.00 84.81 194 VAL A CA 1
ATOM 1583 C C . VAL A 1 194 ? -12.450 10.226 2.691 1.00 84.81 194 VAL A C 1
ATOM 1585 O O . VAL A 1 194 ? -11.252 10.082 2.919 1.00 84.81 194 VAL A O 1
ATOM 1588 N N . ALA A 1 195 ? -13.118 9.404 1.876 1.00 81.94 195 ALA A N 1
ATOM 1589 C CA . ALA A 1 195 ? -12.464 8.289 1.192 1.00 81.94 195 ALA A CA 1
ATOM 1590 C C . ALA A 1 195 ? -11.367 8.767 0.221 1.00 81.94 195 ALA A C 1
ATOM 1592 O O . ALA A 1 195 ? -10.315 8.137 0.125 1.00 81.94 195 ALA A O 1
ATOM 1593 N N . GLY A 1 196 ? -11.587 9.898 -0.460 1.00 78.38 196 GLY A N 1
ATOM 1594 C CA . GLY A 1 196 ? -10.614 10.524 -1.360 1.00 78.38 196 GLY A CA 1
ATOM 1595 C C . GLY A 1 196 ? -9.374 11.070 -0.648 1.00 78.38 196 GLY A C 1
ATOM 1596 O O . GLY A 1 196 ? -8.281 11.014 -1.203 1.00 78.38 196 GLY A O 1
ATOM 1597 N N . ARG A 1 197 ? -9.509 11.515 0.607 1.00 80.00 197 ARG A N 1
ATOM 1598 C CA . ARG A 1 197 ? -8.393 12.033 1.416 1.00 80.00 197 ARG A CA 1
ATOM 1599 C C . ARG A 1 197 ? -7.405 10.977 1.896 1.00 80.00 197 ARG A C 1
ATOM 1601 O O . ARG A 1 197 ? -6.330 11.330 2.364 1.00 80.00 197 ARG A O 1
ATOM 1608 N N . ARG A 1 198 ? -7.712 9.684 1.765 1.00 76.00 198 ARG A N 1
ATOM 1609 C CA . ARG A 1 198 ? -6.791 8.609 2.173 1.00 76.00 198 ARG A CA 1
ATOM 1610 C C . ARG A 1 198 ? -5.425 8.720 1.486 1.00 76.00 198 ARG A C 1
ATOM 1612 O O . ARG A 1 198 ? -4.413 8.481 2.132 1.00 76.00 198 ARG A O 1
ATOM 1619 N N . TRP A 1 199 ? -5.402 9.122 0.216 1.00 72.19 199 TRP A N 1
ATOM 1620 C CA . TRP A 1 199 ? -4.162 9.333 -0.534 1.00 72.19 199 TRP A CA 1
ATOM 1621 C C . TRP A 1 199 ? -3.271 10.422 0.087 1.00 72.19 199 TRP A C 1
ATOM 1623 O O . TRP A 1 199 ? -2.050 10.322 0.037 1.00 72.19 199 TRP A O 1
ATOM 1633 N N . GLU A 1 200 ? -3.855 11.431 0.746 1.00 76.88 200 GLU A N 1
ATOM 1634 C CA . GLU A 1 200 ? -3.089 12.491 1.420 1.00 76.88 200 GLU A CA 1
ATOM 1635 C C . GLU A 1 200 ? -2.224 11.936 2.562 1.00 76.88 200 GLU A C 1
ATOM 1637 O O . GLU A 1 200 ? -1.167 12.494 2.847 1.00 76.88 200 GLU A O 1
ATOM 1642 N N . ILE A 1 201 ? -2.630 10.820 3.180 1.00 76.19 201 ILE A N 1
ATOM 1643 C CA . ILE A 1 201 ? -1.845 10.136 4.217 1.00 76.19 201 ILE A CA 1
ATOM 1644 C C . ILE A 1 201 ? -0.585 9.520 3.604 1.00 76.19 201 ILE A C 1
ATOM 1646 O O . ILE A 1 201 ? 0.503 9.700 4.139 1.00 76.19 201 ILE A O 1
ATOM 1650 N N . GLU A 1 202 ? -0.723 8.821 2.476 1.00 76.75 202 GLU A N 1
ATOM 1651 C CA . GLU A 1 202 ? 0.398 8.187 1.767 1.00 76.75 202 GLU A CA 1
ATOM 1652 C C . GLU A 1 202 ? 1.395 9.245 1.279 1.00 76.75 202 GLU A C 1
ATOM 1654 O O . GLU A 1 202 ? 2.590 9.138 1.543 1.00 76.75 202 GLU A O 1
ATOM 1659 N N . VAL A 1 203 ? 0.891 10.332 0.686 1.00 77.06 203 VAL A N 1
ATOM 1660 C CA . VAL A 1 203 ? 1.710 11.494 0.311 1.00 77.06 203 VAL A CA 1
ATOM 1661 C C . VAL A 1 203 ? 2.393 12.112 1.535 1.00 77.06 203 VAL A C 1
ATOM 1663 O O . VAL A 1 203 ? 3.572 12.448 1.470 1.00 77.06 203 VAL A O 1
ATOM 1666 N N . GLY A 1 204 ? 1.684 12.247 2.659 1.00 82.00 204 GLY A N 1
ATOM 1667 C CA . GLY A 1 204 ? 2.248 12.754 3.911 1.00 82.00 204 GLY A CA 1
ATOM 1668 C C . GLY A 1 204 ? 3.414 11.904 4.417 1.00 82.00 204 GLY A C 1
ATOM 1669 O O . GLY A 1 204 ? 4.453 12.452 4.777 1.00 82.00 204 GLY A O 1
ATOM 1670 N N . PHE A 1 205 ? 3.286 10.575 4.378 1.00 78.19 205 PHE A N 1
ATOM 1671 C CA . PHE A 1 205 ? 4.368 9.661 4.754 1.00 78.19 205 PHE A CA 1
ATOM 1672 C C . PHE A 1 205 ? 5.584 9.783 3.838 1.00 78.19 205 PHE A C 1
ATOM 1674 O O . PHE A 1 205 ? 6.702 9.863 4.342 1.00 78.19 205 PHE A O 1
ATOM 1681 N N . GLU A 1 206 ? 5.390 9.833 2.520 1.00 80.31 206 GLU A N 1
ATOM 1682 C CA . GLU A 1 206 ? 6.503 9.991 1.576 1.00 80.31 206 GLU A CA 1
ATOM 1683 C C . GLU A 1 206 ? 7.227 11.329 1.768 1.00 80.31 206 GLU A C 1
ATOM 1685 O O . GLU A 1 206 ? 8.455 11.379 1.824 1.00 80.31 206 GLU A O 1
ATOM 1690 N N . VAL A 1 207 ? 6.480 12.413 1.992 1.00 83.88 207 VAL A N 1
ATOM 1691 C CA . VAL A 1 207 ? 7.068 13.722 2.300 1.00 83.88 207 VAL A CA 1
ATOM 1692 C C . VAL A 1 207 ? 7.793 13.710 3.649 1.00 83.88 207 VAL A C 1
ATOM 1694 O O . VAL A 1 207 ? 8.862 14.301 3.773 1.00 83.88 207 VAL A O 1
ATOM 1697 N N . ALA A 1 208 ? 7.255 13.043 4.671 1.00 83.19 208 ALA A N 1
ATOM 1698 C CA . ALA A 1 208 ? 7.908 12.944 5.975 1.00 83.19 208 ALA A CA 1
ATOM 1699 C C . ALA A 1 208 ? 9.230 12.159 5.908 1.00 83.19 208 ALA A C 1
ATOM 1701 O O . ALA A 1 208 ? 10.198 12.533 6.571 1.00 83.19 208 ALA A O 1
ATOM 1702 N N . LYS A 1 209 ? 9.299 11.105 5.086 1.00 82.12 209 LYS A N 1
ATOM 1703 C CA . LYS A 1 209 ? 10.549 10.383 4.800 1.00 82.12 209 LYS A CA 1
ATOM 1704 C C . LYS A 1 209 ? 11.563 11.288 4.103 1.00 82.12 209 LYS A C 1
ATOM 1706 O O . LYS A 1 209 ? 12.668 11.462 4.607 1.00 82.12 209 LYS A O 1
ATOM 1711 N N . GLY A 1 210 ? 11.157 11.931 3.005 1.00 83.69 210 GLY A N 1
ATOM 1712 C CA . GLY A 1 210 ? 12.047 12.767 2.197 1.00 83.69 210 GLY A CA 1
ATOM 1713 C C . GLY A 1 210 ? 12.548 14.028 2.908 1.00 83.69 210 GLY A C 1
ATOM 1714 O O . GLY A 1 210 ? 13.725 14.363 2.814 1.00 83.69 210 GLY A O 1
ATOM 1715 N N . GLU A 1 211 ? 11.678 14.724 3.644 1.00 85.56 211 GLU A N 1
ATOM 1716 C CA . GLU A 1 211 ? 11.981 16.056 4.188 1.00 85.56 211 GLU A CA 1
ATOM 1717 C C . GLU A 1 211 ? 12.354 16.053 5.675 1.00 85.56 211 GLU A C 1
ATOM 1719 O O . GLU A 1 211 ? 13.041 16.969 6.133 1.00 85.56 211 GLU A O 1
ATOM 1724 N N . CYS A 1 212 ? 11.900 15.057 6.440 1.00 86.00 212 CYS A N 1
ATOM 1725 C CA . CYS A 1 212 ? 12.135 14.965 7.886 1.00 86.00 212 CYS A CA 1
ATOM 1726 C C . CYS A 1 212 ? 12.919 13.711 8.292 1.00 86.00 212 CYS A C 1
ATOM 1728 O O . CYS A 1 212 ? 13.120 13.489 9.485 1.00 86.00 212 CYS A O 1
ATOM 1730 N N . GLY A 1 213 ? 13.351 12.890 7.329 1.00 83.50 213 GLY A N 1
ATOM 1731 C CA . GLY A 1 213 ? 14.127 11.683 7.594 1.00 83.50 213 GLY A CA 1
ATOM 1732 C C . GLY A 1 213 ? 13.364 10.657 8.427 1.00 83.50 213 GLY A C 1
ATOM 1733 O O . GLY A 1 213 ? 13.966 9.973 9.255 1.00 83.50 213 GLY A O 1
ATOM 1734 N N . LEU A 1 214 ? 12.039 10.556 8.255 1.00 82.75 214 LEU A N 1
ATOM 1735 C CA . LEU A 1 214 ? 11.190 9.657 9.051 1.00 82.75 214 LEU A CA 1
ATOM 1736 C C . LEU A 1 214 ? 11.683 8.197 9.031 1.00 82.75 214 LEU A C 1
ATOM 1738 O O . LEU A 1 214 ? 11.540 7.489 10.025 1.00 82.75 214 LEU A O 1
ATOM 1742 N N . ASP A 1 215 ? 12.284 7.762 7.925 1.00 80.56 215 ASP A N 1
ATOM 1743 C CA . ASP A 1 215 ? 12.882 6.439 7.719 1.00 80.56 215 ASP A CA 1
ATOM 1744 C C . ASP A 1 215 ? 14.423 6.422 7.786 1.00 80.56 215 ASP A C 1
ATOM 1746 O O . ASP A 1 215 ? 15.029 5.355 7.722 1.00 80.56 215 ASP A O 1
ATOM 1750 N N . GLN A 1 216 ? 15.068 7.574 7.986 1.00 77.31 216 GLN A N 1
ATOM 1751 C CA . GLN A 1 216 ? 16.527 7.737 8.024 1.00 77.31 216 GLN A CA 1
ATOM 1752 C C . GLN A 1 216 ? 17.086 7.584 9.449 1.00 77.31 216 GLN A C 1
ATOM 1754 O O . GLN A 1 216 ? 17.798 8.450 9.956 1.00 77.31 216 GLN A O 1
ATOM 1759 N N . TYR A 1 217 ? 16.748 6.485 10.125 1.00 72.06 217 TYR A N 1
ATOM 1760 C CA . TYR A 1 217 ? 17.292 6.155 11.445 1.00 72.06 217 TYR A CA 1
ATOM 1761 C C . TYR A 1 217 ? 18.055 4.828 11.418 1.00 72.06 217 TYR A C 1
ATOM 1763 O O . TYR A 1 217 ? 17.544 3.794 11.001 1.00 72.06 217 TYR A O 1
ATOM 1771 N N . GLU A 1 218 ? 19.271 4.817 11.961 1.00 58.91 218 GLU A N 1
ATOM 1772 C CA . GLU A 1 218 ? 20.080 3.592 12.105 1.00 58.91 218 GLU A CA 1
ATOM 1773 C C . GLU A 1 218 ? 19.919 2.933 13.491 1.00 58.91 218 GLU A C 1
ATOM 1775 O O . GLU A 1 218 ? 20.658 2.020 13.880 1.00 58.91 218 GLU A O 1
ATOM 1780 N N . VAL A 1 219 ? 18.953 3.406 14.287 1.00 51.00 219 VAL A N 1
ATOM 1781 C CA . VAL A 1 219 ? 18.844 3.042 15.702 1.00 51.00 219 VAL A CA 1
ATOM 1782 C C . VAL A 1 219 ? 18.347 1.602 15.872 1.00 51.00 219 VAL A C 1
ATOM 1784 O O . VAL A 1 219 ? 17.292 1.200 15.382 1.00 51.00 219 VAL A O 1
ATOM 1787 N N . ARG A 1 220 ? 19.103 0.814 16.645 1.00 55.16 220 ARG A N 1
ATOM 1788 C CA . ARG A 1 220 ? 18.795 -0.590 16.972 1.00 55.16 220 ARG A CA 1
ATOM 1789 C C . ARG A 1 220 ? 18.025 -0.786 18.290 1.00 55.16 220 ARG A C 1
ATOM 1791 O O . ARG A 1 220 ? 17.681 -1.918 18.611 1.00 55.16 220 ARG A O 1
ATOM 1798 N N . ARG A 1 221 ? 17.774 0.283 19.061 1.00 50.31 221 ARG A N 1
ATOM 1799 C CA . ARG A 1 221 ? 17.127 0.266 20.392 1.00 50.31 221 ARG A CA 1
ATOM 1800 C C . ARG A 1 221 ? 15.851 1.117 20.400 1.00 50.31 221 ARG A C 1
ATOM 1802 O O . ARG A 1 221 ? 15.828 2.176 19.779 1.00 50.31 221 ARG A O 1
ATOM 1809 N N . LEU A 1 222 ? 14.834 0.687 21.157 1.00 51.12 222 LEU A N 1
ATOM 1810 C CA . LEU A 1 222 ? 13.511 1.330 21.243 1.00 51.12 222 LEU A CA 1
ATOM 1811 C C . LEU A 1 222 ? 13.587 2.814 21.611 1.00 51.12 222 LEU A C 1
ATOM 1813 O O . LEU A 1 222 ? 12.947 3.634 20.968 1.00 51.12 222 LEU A O 1
ATOM 1817 N N . GLN A 1 223 ? 14.401 3.159 22.608 1.00 57.56 223 GLN A N 1
ATOM 1818 C CA . GLN A 1 223 ? 14.506 4.533 23.092 1.00 57.56 223 GLN A CA 1
ATOM 1819 C C . GLN A 1 223 ? 15.000 5.498 22.007 1.00 57.56 223 GLN A C 1
ATOM 1821 O O . GLN A 1 223 ? 14.419 6.563 21.836 1.00 57.56 223 GLN A O 1
ATOM 1826 N N . GLY A 1 224 ? 16.016 5.113 21.229 1.00 57.88 224 GLY A N 1
ATOM 1827 C CA . GLY A 1 224 ? 16.514 5.972 20.153 1.00 57.88 224 GLY A CA 1
ATOM 1828 C C . GLY A 1 224 ? 15.571 6.024 18.946 1.00 57.88 224 GLY A C 1
ATOM 1829 O O . GLY A 1 224 ? 15.462 7.068 18.316 1.00 57.88 224 GLY A O 1
ATOM 1830 N N . TRP A 1 225 ? 14.830 4.946 18.656 1.00 78.38 225 TRP A N 1
ATOM 1831 C CA . TRP A 1 225 ? 13.756 4.996 17.657 1.00 78.38 225 TRP A CA 1
ATOM 1832 C C . TRP A 1 225 ? 12.634 5.939 18.102 1.00 78.38 225 TRP A C 1
ATOM 1834 O O . TRP A 1 225 ? 12.220 6.803 17.337 1.00 78.38 225 TRP A O 1
ATOM 1844 N N . TYR A 1 226 ? 12.186 5.822 19.354 1.00 71.50 226 TYR A N 1
ATOM 1845 C CA . TYR A 1 226 ? 11.126 6.658 19.911 1.00 71.50 226 TYR A CA 1
ATOM 1846 C C . TYR A 1 226 ? 11.522 8.135 19.899 1.00 71.50 226 TYR A C 1
ATOM 1848 O O . TYR A 1 226 ? 10.741 8.971 19.458 1.00 71.50 226 TYR A O 1
ATOM 1856 N N . GLN A 1 227 ? 12.754 8.457 20.305 1.00 78.12 227 GLN A N 1
ATOM 1857 C CA . GLN A 1 227 ? 13.301 9.813 20.221 1.00 78.12 227 GLN A CA 1
ATOM 1858 C C . GLN A 1 227 ? 13.313 10.334 18.778 1.00 78.12 227 GLN A C 1
ATOM 1860 O O . GLN A 1 227 ? 12.836 11.437 18.533 1.00 78.12 227 GLN A O 1
ATOM 1865 N N . HIS A 1 228 ? 13.783 9.533 17.815 1.00 80.69 228 HIS A N 1
ATOM 1866 C CA . HIS A 1 228 ? 13.820 9.923 16.401 1.00 80.69 228 HIS A CA 1
ATOM 1867 C C . HIS A 1 228 ? 12.426 10.199 15.832 1.00 80.69 228 HIS A C 1
ATOM 1869 O O . HIS A 1 228 ? 12.188 11.258 15.259 1.00 80.69 228 HIS A O 1
ATOM 1875 N N . ILE A 1 229 ? 11.475 9.286 16.040 1.00 81.25 229 ILE A N 1
ATOM 1876 C CA . ILE A 1 229 ? 10.093 9.445 15.566 1.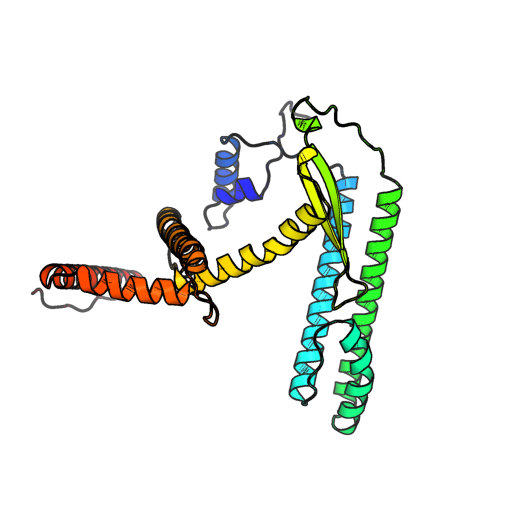00 81.25 229 ILE A CA 1
ATOM 1877 C C . ILE A 1 229 ? 9.406 10.639 16.239 1.00 81.25 229 ILE A C 1
ATOM 1879 O O . ILE A 1 229 ? 8.692 11.390 15.573 1.00 81.25 229 ILE A O 1
ATOM 1883 N N . THR A 1 230 ? 9.668 10.853 17.531 1.00 87.56 230 THR A N 1
ATOM 1884 C CA . THR A 1 230 ? 9.144 11.996 18.296 1.00 87.56 230 THR A CA 1
ATOM 1885 C C . THR A 1 230 ? 9.726 13.329 17.822 1.00 87.56 230 THR A C 1
ATOM 1887 O O . THR A 1 230 ? 9.114 14.360 18.057 1.00 87.56 230 THR A O 1
ATOM 1890 N N . LEU A 1 231 ? 10.861 13.349 17.119 1.00 87.38 231 LEU A N 1
ATOM 1891 C CA . LEU A 1 231 ? 11.382 14.561 16.477 1.00 87.38 231 LEU A CA 1
ATOM 1892 C C . LEU A 1 231 ? 10.881 14.703 15.032 1.00 87.38 231 LEU A C 1
ATOM 1894 O O . LEU A 1 231 ? 10.436 15.779 14.633 1.00 87.38 231 LEU A O 1
ATOM 1898 N N . ALA A 1 232 ? 10.897 13.615 14.258 1.00 87.69 232 ALA A N 1
ATOM 1899 C CA . ALA A 1 232 ? 10.556 13.627 12.837 1.00 87.69 232 ALA A CA 1
ATOM 1900 C C . ALA A 1 232 ? 9.067 13.914 12.571 1.00 87.69 232 ALA A C 1
ATOM 1902 O O . ALA A 1 232 ? 8.743 14.705 11.683 1.00 87.69 232 ALA A O 1
ATOM 1903 N N . LEU A 1 233 ? 8.148 13.311 13.340 1.00 88.19 233 LEU A N 1
ATOM 1904 C CA . LEU A 1 233 ? 6.707 13.509 13.133 1.00 88.19 233 LEU A CA 1
ATOM 1905 C C . LEU A 1 233 ? 6.248 14.935 13.488 1.00 88.19 233 LEU A C 1
ATOM 1907 O O . LEU A 1 233 ? 5.549 15.533 12.666 1.00 88.19 233 LEU A O 1
ATOM 1911 N N . PRO A 1 234 ? 6.641 15.535 14.631 1.00 91.38 234 PRO A N 1
ATOM 1912 C CA . PRO A 1 234 ? 6.325 16.933 14.909 1.00 91.38 234 PRO A CA 1
ATOM 1913 C C . PRO A 1 234 ? 6.981 17.906 13.933 1.00 91.38 234 PRO A C 1
ATOM 1915 O O . PRO A 1 234 ? 6.327 18.862 13.525 1.00 91.38 234 PRO A O 1
ATOM 1918 N N . ALA A 1 235 ? 8.222 17.658 13.494 1.00 88.88 235 ALA A N 1
ATOM 1919 C CA . ALA A 1 235 ? 8.853 18.477 12.459 1.00 88.88 235 ALA A CA 1
ATOM 1920 C C . ALA A 1 235 ? 8.020 18.477 11.165 1.00 88.88 235 ALA A C 1
ATOM 1922 O O . ALA A 1 235 ? 7.718 19.540 10.620 1.00 88.88 235 ALA A O 1
ATOM 1923 N N . HIS A 1 236 ? 7.561 17.302 10.721 1.00 91.38 236 HIS A N 1
ATOM 1924 C CA . HIS A 1 236 ? 6.660 17.202 9.575 1.00 91.38 236 HIS A CA 1
ATOM 1925 C C . HIS A 1 236 ? 5.322 17.916 9.822 1.00 91.38 236 HIS A C 1
ATOM 1927 O O . HIS A 1 236 ? 4.845 18.642 8.949 1.00 91.38 236 HIS A O 1
ATOM 1933 N N . ALA A 1 237 ? 4.735 17.771 11.015 1.00 90.00 237 ALA A N 1
ATOM 1934 C CA . ALA A 1 237 ? 3.488 18.442 11.380 1.00 90.00 237 ALA A CA 1
ATOM 1935 C C . ALA A 1 237 ? 3.617 19.975 11.330 1.00 90.00 237 ALA A C 1
ATOM 1937 O O . ALA A 1 237 ? 2.726 20.643 10.804 1.00 90.00 237 ALA A O 1
ATOM 1938 N N . VAL A 1 238 ? 4.738 20.532 11.802 1.00 90.06 238 VAL A N 1
ATOM 1939 C CA . VAL A 1 238 ? 5.035 21.970 11.712 1.00 90.06 238 VAL A CA 1
ATOM 1940 C C . VAL A 1 238 ? 5.119 22.413 10.253 1.00 90.06 238 VAL A C 1
ATOM 1942 O O . VAL A 1 238 ? 4.459 23.381 9.872 1.00 90.06 238 VAL A O 1
ATOM 1945 N N . LEU A 1 239 ? 5.862 21.692 9.409 1.00 89.19 239 LEU A N 1
ATOM 1946 C CA . LEU A 1 239 ? 5.962 22.026 7.987 1.00 89.19 239 LEU A CA 1
ATOM 1947 C C . LEU A 1 239 ? 4.599 21.951 7.278 1.00 89.19 239 LEU A C 1
ATOM 1949 O O . LEU A 1 239 ? 4.262 22.831 6.484 1.00 89.19 239 LEU A O 1
ATOM 1953 N N . ALA A 1 240 ? 3.792 20.933 7.585 1.00 88.44 240 ALA A N 1
ATOM 1954 C CA . ALA A 1 240 ? 2.444 20.778 7.045 1.00 88.44 240 ALA A CA 1
ATOM 1955 C C . ALA A 1 240 ? 1.503 21.907 7.503 1.00 88.44 240 ALA A C 1
ATOM 1957 O O . ALA A 1 240 ? 0.728 22.429 6.697 1.00 88.44 240 ALA A O 1
ATOM 1958 N N . ALA A 1 241 ? 1.592 22.331 8.767 1.00 89.31 241 ALA A N 1
ATOM 1959 C CA . ALA A 1 241 ? 0.804 23.437 9.306 1.00 89.31 241 ALA A CA 1
ATOM 1960 C C . ALA A 1 241 ? 1.194 24.777 8.666 1.00 89.31 241 ALA A C 1
ATOM 1962 O O . ALA A 1 241 ? 0.320 25.528 8.229 1.00 89.31 241 ALA A O 1
ATOM 1963 N N . LEU A 1 242 ? 2.495 25.053 8.537 1.00 87.69 242 LEU A N 1
ATOM 1964 C CA . LEU A 1 242 ? 2.998 26.246 7.855 1.00 87.69 242 LEU A CA 1
ATOM 1965 C C . LEU A 1 242 ? 2.583 26.265 6.384 1.00 87.69 242 LEU A C 1
ATOM 1967 O O . LEU A 1 242 ? 2.160 27.303 5.882 1.00 87.69 242 LEU A O 1
ATOM 1971 N N . ARG A 1 243 ? 2.592 25.107 5.713 1.00 86.25 243 ARG A N 1
ATOM 1972 C CA . ARG A 1 243 ? 2.065 24.972 4.351 1.00 86.25 243 ARG A CA 1
ATOM 1973 C C . ARG A 1 243 ? 0.591 25.322 4.265 1.00 86.25 243 ARG A C 1
ATOM 1975 O O . ARG A 1 243 ? 0.189 26.076 3.380 1.00 86.25 243 ARG A O 1
ATOM 1982 N N . ALA A 1 244 ? -0.218 24.795 5.179 1.00 86.00 244 ALA A N 1
ATOM 1983 C CA . ALA A 1 244 ? -1.644 25.089 5.222 1.00 86.00 244 ALA A CA 1
ATOM 1984 C C . ALA A 1 244 ? -1.918 26.583 5.472 1.00 86.00 244 ALA A C 1
ATOM 1986 O O . ALA A 1 244 ? -2.854 27.135 4.895 1.00 86.00 244 ALA A O 1
ATOM 1987 N N . GLN A 1 245 ? -1.093 27.250 6.284 1.00 84.19 245 GLN A N 1
ATOM 1988 C CA . GLN A 1 245 ? -1.180 28.694 6.520 1.00 84.19 245 GLN A CA 1
ATOM 1989 C C . GLN A 1 245 ? -0.728 29.511 5.303 1.00 84.19 245 GLN A C 1
ATOM 1991 O O . GLN A 1 245 ? -1.413 30.456 4.919 1.00 84.19 245 GLN A O 1
ATOM 1996 N N . ALA A 1 246 ? 0.376 29.128 4.658 1.00 80.62 246 ALA A N 1
ATOM 1997 C CA . ALA A 1 246 ? 0.903 29.804 3.474 1.00 80.62 246 ALA A CA 1
ATOM 1998 C C . ALA A 1 246 ? -0.044 29.690 2.269 1.00 80.62 246 ALA A C 1
ATOM 2000 O O . ALA A 1 246 ? -0.186 30.642 1.505 1.00 80.62 246 ALA A O 1
ATOM 2001 N N . LYS A 1 247 ? -0.775 28.571 2.151 1.00 74.62 247 LYS A N 1
ATOM 2002 C CA . LYS A 1 247 ? -1.815 28.379 1.129 1.00 74.62 247 LYS A CA 1
ATOM 2003 C C . LYS A 1 247 ? -2.928 29.434 1.205 1.00 74.62 247 LYS A C 1
ATOM 2005 O O . LYS A 1 247 ? -3.492 29.792 0.181 1.00 74.62 247 LYS A O 1
ATOM 2010 N N . LYS A 1 248 ? -3.240 29.955 2.400 1.00 71.56 248 LYS A N 1
ATOM 2011 C CA . LYS A 1 248 ? -4.234 31.034 2.570 1.00 71.56 248 LYS A CA 1
ATOM 2012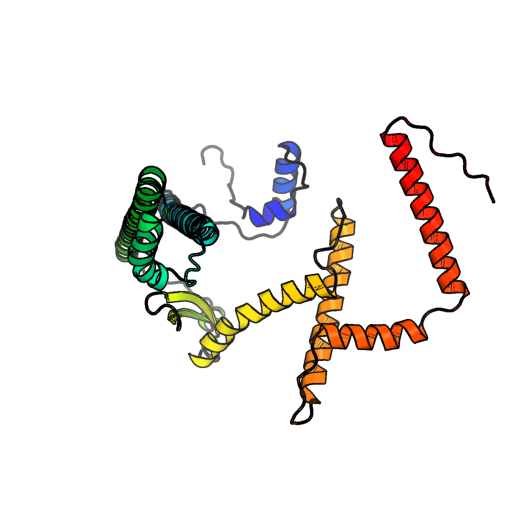 C C . LYS A 1 248 ? -3.748 32.390 2.045 1.00 71.56 248 LYS A C 1
ATOM 2014 O O . LYS A 1 248 ? -4.560 33.289 1.888 1.00 71.56 248 LYS A O 1
ATOM 2019 N N . LYS A 1 249 ? -2.438 32.539 1.825 1.00 66.19 249 LYS A N 1
ATOM 2020 C CA . LYS A 1 249 ? -1.775 33.780 1.395 1.00 66.19 249 LYS A CA 1
ATOM 2021 C C . LYS A 1 249 ? -1.237 33.702 -0.038 1.00 66.19 249 LYS A C 1
ATOM 2023 O O . LYS A 1 249 ? -0.498 34.585 -0.452 1.00 66.19 249 LYS A O 1
ATOM 2028 N N . THR A 1 250 ? -1.528 32.625 -0.770 1.00 65.44 250 THR A N 1
ATOM 2029 C CA . THR A 1 250 ? -1.065 32.457 -2.153 1.00 65.44 250 THR A CA 1
ATOM 2030 C C . THR A 1 250 ? -1.853 33.393 -3.069 1.00 65.44 250 THR A C 1
ATOM 2032 O O . THR A 1 250 ? -3.074 33.286 -3.141 1.00 65.44 250 THR A O 1
ATOM 2035 N N . THR A 1 251 ? -1.158 34.309 -3.742 1.00 62.38 251 THR A N 1
ATOM 2036 C CA . THR A 1 251 ? -1.732 35.223 -4.738 1.00 62.38 251 THR A CA 1
ATOM 2037 C C . THR A 1 251 ? -2.182 34.450 -5.981 1.00 62.38 251 THR A C 1
ATOM 2039 O O . THR A 1 251 ? -1.567 33.440 -6.341 1.00 62.38 251 THR A O 1
ATOM 2042 N N . GLU A 1 252 ? -3.237 34.915 -6.655 1.00 59.81 252 GLU A N 1
ATOM 2043 C CA . GLU A 1 252 ? -3.660 34.345 -7.940 1.00 59.81 252 GLU A CA 1
ATOM 2044 C C . GLU A 1 252 ? -2.497 34.342 -8.948 1.00 59.81 252 GLU A C 1
ATOM 2046 O O . GLU A 1 252 ? -1.741 35.306 -9.051 1.00 59.81 252 GLU A O 1
ATOM 2051 N N . GLY A 1 253 ? -2.314 33.217 -9.648 1.00 59.50 253 GLY A N 1
ATOM 2052 C CA . GLY A 1 253 ? -1.225 33.019 -10.616 1.00 59.50 253 GLY A CA 1
ATOM 2053 C C . GLY A 1 253 ? 0.064 32.388 -10.064 1.00 59.50 253 GLY A C 1
ATOM 2054 O O . GLY A 1 253 ? 0.980 32.136 -10.841 1.00 59.50 253 GLY A O 1
ATOM 2055 N N . SER A 1 254 ? 0.153 32.082 -8.762 1.00 67.62 254 SER A N 1
ATOM 2056 C CA . SER A 1 254 ? 1.328 31.428 -8.154 1.00 67.62 254 SER A CA 1
ATOM 2057 C C . SER A 1 254 ? 1.044 29.990 -7.712 1.00 67.62 254 SER A C 1
ATOM 2059 O O . SER A 1 254 ? -0.036 29.676 -7.207 1.00 67.62 254 SER A O 1
ATOM 2061 N N . LEU A 1 255 ? 2.033 29.101 -7.859 1.00 67.94 255 LEU A N 1
ATOM 2062 C CA . LEU A 1 255 ? 1.933 27.737 -7.333 1.00 67.94 255 LEU A CA 1
ATOM 2063 C C . LEU A 1 255 ? 1.931 27.755 -5.791 1.00 67.94 255 LEU A C 1
ATOM 2065 O O . LEU A 1 255 ? 2.665 28.533 -5.180 1.00 67.94 255 LEU A O 1
ATOM 2069 N N . PRO A 1 256 ? 1.132 26.895 -5.133 1.00 72.94 256 PRO A N 1
ATOM 2070 C CA . PRO A 1 256 ? 1.123 26.812 -3.680 1.00 72.94 256 PRO A CA 1
ATOM 2071 C C . PRO A 1 256 ? 2.440 26.227 -3.165 1.00 72.94 256 PRO A C 1
ATOM 2073 O O . PRO A 1 256 ? 2.934 25.233 -3.700 1.00 72.94 256 PRO A O 1
ATOM 2076 N N . PHE A 1 257 ? 2.945 26.780 -2.060 1.00 77.62 257 PHE A N 1
ATOM 2077 C CA . PHE A 1 257 ? 4.171 26.305 -1.422 1.00 77.62 257 PHE A CA 1
ATOM 2078 C C . PHE A 1 257 ? 4.161 24.788 -1.175 1.00 77.62 257 PHE A C 1
ATOM 2080 O O . PHE A 1 257 ? 3.197 24.203 -0.650 1.00 77.62 257 PHE A O 1
ATOM 2087 N N . SER A 1 258 ? 5.274 24.146 -1.525 1.00 82.25 258 SER A N 1
ATOM 2088 C CA . SER A 1 258 ? 5.537 22.751 -1.172 1.00 82.25 258 SER A CA 1
ATOM 2089 C C . SER A 1 258 ? 6.118 22.642 0.244 1.00 82.25 258 SER A C 1
ATOM 2091 O O . SER A 1 258 ? 6.635 23.606 0.809 1.00 82.25 258 SER A O 1
ATOM 2093 N N . VAL A 1 259 ? 6.054 21.445 0.835 1.00 81.56 259 VAL A N 1
ATOM 2094 C CA . VAL A 1 259 ? 6.695 21.176 2.137 1.00 81.56 259 VAL A CA 1
ATOM 2095 C C . VAL A 1 259 ? 8.217 21.358 2.050 1.00 81.56 259 VAL A C 1
ATOM 2097 O O . VAL A 1 259 ? 8.817 21.933 2.956 1.00 81.56 259 VAL A O 1
ATOM 2100 N N . GLN A 1 260 ? 8.822 20.938 0.936 1.00 81.69 260 GLN A N 1
ATOM 2101 C CA . GLN A 1 260 ? 10.252 21.082 0.661 1.00 81.69 260 GLN A CA 1
ATOM 2102 C C . GLN A 1 260 ? 10.684 22.551 0.606 1.00 81.69 260 GLN A C 1
ATOM 2104 O O . GLN A 1 260 ? 11.707 22.933 1.174 1.00 81.69 260 GLN A O 1
ATOM 2109 N N . GLU A 1 261 ? 9.894 23.393 -0.058 1.00 79.75 261 GLU A N 1
ATOM 2110 C CA . GLU A 1 261 ? 10.177 24.820 -0.187 1.00 79.75 261 GLU A CA 1
ATOM 2111 C C . GLU A 1 261 ? 10.085 25.537 1.162 1.00 79.75 261 GLU A C 1
ATOM 2113 O O . GLU A 1 261 ? 10.991 26.286 1.524 1.00 79.75 261 GLU A O 1
ATOM 2118 N N . ILE A 1 262 ? 9.063 25.225 1.962 1.00 84.75 262 ILE A N 1
ATOM 2119 C CA . ILE A 1 262 ? 8.926 25.758 3.324 1.00 84.75 262 ILE A CA 1
ATOM 2120 C C . ILE A 1 262 ? 10.090 25.313 4.200 1.00 84.75 262 ILE A C 1
ATOM 2122 O O . ILE A 1 262 ? 10.674 26.143 4.895 1.00 84.75 262 ILE A O 1
ATOM 2126 N N . ARG A 1 263 ? 10.482 24.035 4.136 1.00 85.88 263 ARG A N 1
ATOM 2127 C CA . ARG A 1 263 ? 11.667 23.551 4.850 1.00 85.88 263 ARG A CA 1
ATOM 2128 C C . ARG A 1 263 ? 12.913 24.315 4.411 1.00 85.88 263 ARG A C 1
ATOM 2130 O O . ARG A 1 263 ? 13.665 24.764 5.265 1.00 85.88 263 ARG A O 1
ATOM 2137 N N . ARG A 1 264 ? 13.130 24.511 3.107 1.00 82.12 264 ARG A N 1
ATOM 2138 C CA . ARG A 1 264 ? 14.285 25.253 2.575 1.00 82.12 264 ARG A CA 1
ATOM 2139 C C . ARG A 1 264 ? 14.316 26.702 3.069 1.00 82.12 264 ARG A C 1
ATOM 2141 O O . ARG A 1 264 ? 15.387 27.182 3.444 1.00 82.12 264 ARG A O 1
ATOM 2148 N N . LEU A 1 265 ? 13.173 27.386 3.074 1.00 81.06 265 LEU A N 1
ATOM 2149 C CA . LEU A 1 265 ? 13.047 28.754 3.583 1.00 81.06 265 LEU A CA 1
ATOM 2150 C C . LEU A 1 265 ? 13.330 28.814 5.086 1.00 81.06 265 LEU A C 1
ATOM 2152 O O . LEU A 1 265 ? 14.169 29.606 5.509 1.00 81.06 265 LEU A O 1
ATOM 2156 N N . LEU A 1 266 ? 12.721 27.924 5.876 1.00 83.00 266 LEU A N 1
ATOM 2157 C CA . LEU A 1 266 ? 12.993 27.805 7.310 1.00 83.00 266 LEU A CA 1
ATOM 2158 C C . LEU A 1 266 ? 14.467 27.527 7.575 1.00 83.00 266 LEU A C 1
ATOM 2160 O O . LEU A 1 266 ? 15.072 28.227 8.376 1.00 83.00 266 LEU A O 1
ATOM 2164 N N . CYS A 1 267 ? 15.073 26.572 6.864 1.00 80.56 267 CYS A N 1
ATOM 2165 C CA . CYS A 1 267 ? 16.492 26.277 6.995 1.00 80.56 267 CYS A CA 1
ATOM 2166 C C . CYS A 1 267 ? 17.337 27.539 6.764 1.00 80.56 267 CYS A C 1
ATOM 2168 O O . CYS A 1 267 ? 18.228 27.833 7.549 1.00 80.56 267 CYS A O 1
ATOM 2170 N N . ARG A 1 268 ? 17.048 28.330 5.725 1.00 75.38 268 ARG A N 1
ATOM 2171 C CA . ARG A 1 268 ? 17.807 29.557 5.431 1.00 75.38 268 ARG A CA 1
ATOM 2172 C C . ARG A 1 268 ? 17.617 30.664 6.470 1.00 75.38 268 ARG A C 1
ATOM 2174 O O . ARG A 1 268 ? 18.570 31.391 6.737 1.00 75.38 268 ARG A O 1
ATOM 2181 N N . LEU A 1 269 ? 16.422 30.793 7.041 1.00 75.88 269 LEU A N 1
ATOM 2182 C CA . LEU A 1 269 ? 16.110 31.798 8.063 1.00 75.88 269 LEU A CA 1
ATOM 2183 C C . LEU A 1 269 ? 16.667 31.411 9.445 1.00 75.88 269 LEU A C 1
ATOM 2185 O O . LEU A 1 269 ? 17.179 32.260 10.172 1.00 75.88 269 LEU A O 1
ATOM 2189 N N . ILE A 1 270 ? 16.621 30.121 9.778 1.00 74.19 270 ILE A N 1
ATOM 2190 C CA . ILE A 1 270 ? 17.049 29.565 11.067 1.00 74.19 270 ILE A CA 1
ATOM 2191 C C . ILE A 1 270 ? 18.575 29.365 11.118 1.00 74.19 270 ILE A C 1
ATOM 2193 O O . ILE A 1 270 ? 19.214 29.740 12.095 1.00 74.19 270 ILE A O 1
ATOM 2197 N N . TRP A 1 271 ? 19.218 28.829 10.070 1.00 62.47 271 TRP A N 1
ATOM 2198 C CA . TRP A 1 271 ? 20.676 28.608 10.108 1.00 62.47 271 TRP A CA 1
ATOM 2199 C C . TRP A 1 271 ? 21.497 29.897 10.048 1.00 62.47 271 TRP A C 1
ATOM 2201 O O . TRP A 1 271 ? 22.630 29.897 10.524 1.00 62.47 271 TRP A O 1
ATOM 2211 N N . ARG A 1 272 ? 20.951 30.990 9.499 1.00 57.41 272 ARG A N 1
ATOM 2212 C CA . ARG A 1 272 ? 21.617 32.303 9.528 1.00 57.41 272 ARG A CA 1
ATOM 2213 C C . ARG A 1 272 ? 21.669 32.921 10.926 1.00 57.41 272 ARG A C 1
ATOM 2215 O O . ARG A 1 272 ? 22.497 33.793 11.146 1.00 57.41 272 ARG A O 1
ATOM 2222 N N . THR A 1 273 ? 20.801 32.500 11.844 1.00 57.56 273 THR A N 1
ATOM 2223 C CA . THR A 1 273 ? 20.581 33.193 13.122 1.00 57.56 273 THR A CA 1
ATOM 2224 C C . THR A 1 273 ? 21.169 32.478 14.339 1.00 57.56 273 THR A C 1
ATOM 2226 O O . THR A 1 273 ? 21.299 33.107 15.382 1.00 57.56 273 THR A O 1
ATOM 2229 N N . LEU A 1 274 ? 21.551 31.197 14.242 1.00 56.19 274 LEU A N 1
ATOM 2230 C CA . LEU A 1 274 ? 21.710 30.368 15.447 1.00 56.19 274 LEU A CA 1
ATOM 2231 C C . LEU A 1 274 ? 23.127 30.050 15.929 1.00 56.19 274 LEU A C 1
ATOM 2233 O O . LEU A 1 274 ? 23.253 29.535 17.038 1.00 56.19 274 LEU A O 1
ATOM 2237 N N . HIS A 1 275 ? 24.195 30.302 15.170 1.00 64.19 275 HIS A N 1
ATOM 2238 C CA . HIS A 1 275 ? 25.495 29.741 15.553 1.00 64.19 275 HIS A CA 1
ATOM 2239 C C . HIS A 1 275 ? 26.597 30.794 15.643 1.00 64.19 275 HIS A C 1
ATOM 2241 O O . HIS A 1 275 ? 27.151 31.224 14.633 1.00 64.19 275 HIS A O 1
ATOM 2247 N N . SER A 1 276 ? 26.954 31.155 16.878 1.00 74.56 276 SER A N 1
ATOM 2248 C CA . SER A 1 276 ? 28.243 31.783 17.166 1.00 74.56 276 SER A CA 1
ATOM 2249 C C . SER A 1 276 ? 29.386 30.824 16.806 1.00 74.56 276 SER A C 1
ATOM 2251 O O . SER A 1 276 ? 29.204 29.601 16.774 1.00 74.56 276 SER A O 1
ATOM 2253 N N . ILE A 1 277 ? 30.586 31.364 16.563 1.00 77.12 277 ILE A N 1
ATOM 2254 C CA . ILE A 1 277 ? 31.798 30.562 16.304 1.00 77.12 277 ILE A CA 1
ATOM 2255 C C . ILE A 1 277 ? 31.995 29.515 17.411 1.00 77.12 277 ILE A C 1
ATOM 2257 O O . ILE A 1 277 ? 32.290 28.355 17.131 1.00 77.12 277 ILE A O 1
ATOM 2261 N N . GLU A 1 278 ? 31.741 29.897 18.662 1.00 81.19 278 GLU A N 1
ATOM 2262 C CA . GLU A 1 278 ? 31.840 29.021 19.829 1.00 81.19 278 GLU A CA 1
ATOM 2263 C C . GLU A 1 278 ? 30.877 27.822 19.767 1.00 81.19 278 GLU A C 1
ATOM 2265 O O . GLU A 1 278 ? 31.273 26.687 20.051 1.00 81.19 278 GLU A O 1
ATOM 2270 N N . HIS A 1 279 ? 29.632 28.031 19.324 1.00 77.88 279 HIS A N 1
ATOM 2271 C CA . HIS A 1 279 ? 28.660 26.949 19.165 1.00 77.88 279 HIS A CA 1
ATOM 2272 C C . HIS A 1 279 ? 29.080 25.963 18.063 1.00 77.88 279 HIS A C 1
ATOM 2274 O O . HIS A 1 279 ? 29.001 24.743 18.244 1.00 77.88 279 HIS A O 1
ATOM 2280 N N . VAL A 1 280 ? 29.583 26.473 16.933 1.00 77.00 280 VAL A N 1
ATOM 2281 C CA . VAL A 1 280 ? 30.103 25.640 15.833 1.00 77.00 280 VAL A CA 1
ATOM 2282 C C . VAL A 1 280 ? 31.317 24.829 16.296 1.00 77.00 280 VAL A C 1
ATOM 2284 O O . VAL A 1 280 ? 31.398 23.622 16.044 1.00 77.00 280 VAL A O 1
ATOM 2287 N N . MET A 1 281 ? 32.238 25.466 17.024 1.00 80.81 281 MET A N 1
ATOM 2288 C CA . MET A 1 281 ? 33.427 24.813 17.570 1.00 80.81 281 MET A CA 1
ATOM 2289 C C . MET A 1 281 ? 33.074 23.737 18.600 1.00 80.81 281 MET A C 1
ATOM 2291 O O . MET A 1 281 ? 33.627 22.636 18.545 1.00 80.81 281 MET A O 1
ATOM 2295 N N . SER A 1 282 ? 32.094 23.993 19.466 1.00 80.44 282 SER A N 1
ATOM 2296 C CA . SER A 1 282 ? 31.600 23.023 20.451 1.00 80.44 282 SER A CA 1
ATOM 2297 C C . SER A 1 282 ? 31.031 21.763 19.787 1.00 80.44 282 SER A C 1
ATOM 2299 O O . SER A 1 282 ? 31.380 20.643 20.173 1.00 80.44 282 SER A O 1
ATOM 2301 N N . TRP A 1 283 ? 30.233 21.915 18.723 1.00 76.06 283 TRP A N 1
ATOM 2302 C CA . TRP A 1 283 ? 29.731 20.781 17.935 1.00 76.06 283 TRP A CA 1
ATOM 2303 C C . TRP A 1 283 ? 30.839 20.012 17.213 1.00 76.06 283 TRP A C 1
ATOM 2305 O O . TRP A 1 283 ? 30.792 18.780 17.148 1.00 76.06 283 TRP A O 1
ATOM 2315 N N . SER A 1 284 ? 31.849 20.713 16.692 1.00 78.44 284 SER A N 1
ATOM 2316 C CA . SER A 1 284 ? 33.022 20.091 16.066 1.00 78.44 284 SER A CA 1
ATOM 2317 C C . SER A 1 284 ? 33.814 19.243 17.069 1.00 78.44 284 SER A C 1
ATOM 2319 O O . SER A 1 284 ? 34.164 18.092 16.786 1.00 78.44 284 SER A O 1
ATOM 2321 N N . ILE A 1 285 ? 34.043 19.762 18.279 1.00 82.06 285 ILE A N 1
ATOM 2322 C CA . ILE A 1 285 ? 34.711 19.035 19.369 1.00 82.06 285 ILE A CA 1
ATOM 2323 C C . ILE A 1 285 ? 33.891 17.806 19.784 1.00 82.06 285 ILE A C 1
ATOM 2325 O O . ILE A 1 285 ? 34.439 16.704 19.878 1.00 82.06 285 ILE A O 1
ATOM 2329 N N . TRP A 1 286 ? 32.578 17.961 19.988 1.00 81.19 286 TRP A N 1
ATOM 2330 C CA . TRP A 1 286 ? 31.691 16.852 20.349 1.00 81.19 286 TRP A CA 1
ATOM 2331 C C . TRP A 1 286 ? 31.699 15.739 19.290 1.00 81.19 286 TRP A C 1
ATOM 2333 O O . TRP A 1 286 ? 31.870 14.565 19.629 1.00 81.19 286 TRP A O 1
ATOM 2343 N N . ARG A 1 287 ? 31.593 16.098 18.002 1.00 76.25 287 ARG A N 1
ATOM 2344 C CA . ARG A 1 287 ? 31.589 15.139 16.886 1.00 76.25 287 ARG A CA 1
ATOM 2345 C C . ARG A 1 287 ? 32.899 14.359 16.809 1.00 76.25 287 ARG A C 1
ATOM 2347 O O . ARG A 1 287 ? 32.852 13.135 16.712 1.00 76.25 287 ARG A O 1
ATOM 2354 N N . ARG A 1 288 ? 34.049 15.037 16.920 1.00 78.06 288 ARG A N 1
ATOM 2355 C CA . ARG A 1 288 ? 35.374 14.390 16.925 1.00 78.06 288 ARG A CA 1
ATOM 2356 C C . ARG A 1 288 ? 35.528 13.414 18.094 1.00 78.06 288 ARG A C 1
ATOM 2358 O O . ARG A 1 288 ? 35.967 12.283 17.893 1.00 78.06 288 ARG A O 1
ATOM 2365 N N . ARG A 1 289 ? 35.073 13.788 19.298 1.00 77.75 289 ARG A N 1
ATOM 2366 C CA . ARG A 1 289 ? 35.041 12.880 20.464 1.00 77.75 289 ARG A CA 1
ATOM 2367 C C . ARG A 1 289 ? 34.148 11.659 20.223 1.00 77.75 289 ARG A C 1
ATOM 2369 O O . ARG A 1 289 ? 34.509 10.549 20.613 1.00 77.75 289 ARG A O 1
ATOM 2376 N N . HIS A 1 290 ? 32.992 11.840 19.585 1.00 66.88 290 HIS A N 1
ATOM 2377 C CA . HIS A 1 290 ? 32.076 10.740 19.284 1.00 66.88 290 HIS A CA 1
ATOM 2378 C C . HIS A 1 290 ? 32.637 9.791 18.212 1.00 66.88 290 HIS A C 1
ATOM 2380 O O . HIS A 1 290 ? 32.573 8.575 18.382 1.00 66.88 290 HIS A O 1
ATOM 2386 N N . GLN A 1 291 ? 33.255 10.331 17.155 1.00 75.75 291 GLN A N 1
ATOM 2387 C CA . GLN A 1 291 ? 33.946 9.558 16.115 1.00 75.75 291 GLN A CA 1
ATOM 2388 C C . GLN A 1 291 ? 35.105 8.738 16.693 1.00 75.75 291 GLN A C 1
ATOM 2390 O O . GLN A 1 291 ? 35.195 7.544 16.412 1.00 75.75 291 GLN A O 1
ATOM 2395 N N . TYR A 1 292 ? 35.920 9.337 17.569 1.00 77.50 292 TYR A N 1
ATOM 2396 C CA . TYR A 1 292 ? 36.981 8.628 18.289 1.00 77.50 292 TYR A CA 1
ATOM 2397 C C . TYR A 1 292 ? 36.418 7.451 19.100 1.00 77.50 292 TYR A C 1
ATOM 2399 O O . TYR A 1 292 ? 36.878 6.320 18.965 1.00 77.50 292 TYR A O 1
ATOM 2407 N N . ARG A 1 293 ? 35.350 7.662 19.884 1.00 79.38 293 ARG A N 1
ATOM 2408 C CA . ARG A 1 293 ? 34.692 6.580 20.645 1.00 79.38 293 ARG A CA 1
ATOM 2409 C C . ARG A 1 293 ? 34.136 5.473 19.741 1.00 79.38 293 ARG A C 1
ATOM 2411 O O . ARG A 1 293 ? 34.295 4.296 20.058 1.00 79.38 293 ARG A O 1
ATOM 2418 N N . ALA A 1 294 ? 33.502 5.828 18.623 1.00 71.69 294 ALA A N 1
ATOM 2419 C CA . ALA A 1 294 ? 32.969 4.861 17.663 1.00 71.69 294 ALA A CA 1
ATOM 2420 C C . ALA A 1 294 ? 34.084 4.013 17.027 1.00 71.69 294 ALA A C 1
ATOM 2422 O O . ALA A 1 294 ? 33.955 2.790 16.942 1.00 71.69 294 ALA A O 1
ATOM 2423 N N . GLN A 1 295 ? 35.199 4.647 16.657 1.00 76.12 295 GLN A N 1
ATOM 2424 C CA . GLN A 1 295 ? 36.391 3.980 16.141 1.00 76.12 295 GLN A CA 1
ATOM 2425 C C . GLN A 1 295 ? 36.967 2.999 17.173 1.00 76.12 295 GLN A C 1
ATOM 2427 O O . GLN A 1 295 ? 37.144 1.823 16.866 1.00 76.12 295 GLN A O 1
ATOM 2432 N N . GLN A 1 296 ? 37.162 3.432 18.421 1.00 80.00 296 GLN A N 1
ATOM 2433 C CA . GLN A 1 296 ? 37.647 2.583 19.517 1.00 80.00 296 GLN A CA 1
ATOM 2434 C C . GLN A 1 296 ? 36.777 1.328 19.718 1.00 80.00 296 GLN A C 1
ATOM 2436 O O . GLN A 1 296 ? 37.290 0.218 19.861 1.00 80.00 296 GLN A O 1
ATOM 2441 N N . CYS A 1 297 ? 35.449 1.479 19.684 1.00 77.38 297 CYS A N 1
ATOM 2442 C CA . CYS A 1 297 ? 34.511 0.357 19.775 1.00 77.38 297 CYS A CA 1
ATOM 2443 C C . CYS A 1 297 ? 34.579 -0.585 18.559 1.00 77.38 297 CYS A C 1
ATOM 2445 O O . CYS A 1 297 ? 34.426 -1.798 18.716 1.00 77.38 297 CYS A O 1
ATOM 2447 N N . HIS A 1 298 ? 34.791 -0.045 17.355 1.00 74.56 298 HIS A N 1
ATOM 2448 C CA . HIS A 1 298 ? 34.929 -0.826 16.125 1.00 74.56 298 HIS A CA 1
ATOM 2449 C C . HIS A 1 298 ? 36.175 -1.722 16.157 1.00 74.56 298 HIS A C 1
ATOM 2451 O O . HIS A 1 298 ? 36.064 -2.918 15.889 1.00 74.56 298 HIS A O 1
ATOM 2457 N N . TYR A 1 299 ? 37.328 -1.170 16.550 1.00 80.12 299 TYR A N 1
ATOM 2458 C CA . TYR A 1 299 ? 38.585 -1.917 16.679 1.00 80.12 299 TYR A CA 1
ATOM 2459 C C . TYR A 1 299 ? 38.503 -2.997 17.765 1.00 80.12 299 TYR A C 1
ATOM 2461 O O . TYR A 1 299 ? 38.803 -4.158 17.484 1.00 80.12 299 TYR A O 1
ATOM 2469 N N . ARG A 1 300 ? 37.953 -2.672 18.949 1.00 78.62 300 ARG A N 1
ATOM 2470 C CA . ARG A 1 300 ? 37.711 -3.660 20.020 1.00 78.62 300 ARG A CA 1
ATOM 2471 C C . ARG A 1 300 ? 36.844 -4.837 19.572 1.00 78.62 300 ARG A C 1
ATOM 2473 O O . ARG A 1 300 ? 37.114 -5.968 19.951 1.00 78.62 300 ARG A O 1
ATOM 2480 N N . ARG A 1 301 ? 35.815 -4.596 18.751 1.00 74.56 301 ARG A N 1
ATOM 2481 C CA . ARG A 1 301 ? 34.962 -5.670 18.207 1.00 74.56 301 ARG A CA 1
ATOM 2482 C C . ARG A 1 301 ? 35.671 -6.584 17.212 1.00 74.56 301 ARG A C 1
ATOM 2484 O O . ARG A 1 301 ? 35.222 -7.709 17.035 1.00 74.56 301 ARG A O 1
ATOM 2491 N N . ARG A 1 302 ? 36.711 -6.099 16.533 1.00 79.38 302 ARG A N 1
ATOM 2492 C CA . ARG A 1 302 ? 37.454 -6.844 15.506 1.00 79.38 302 ARG A CA 1
ATOM 2493 C C . ARG A 1 302 ? 38.773 -7.431 16.023 1.00 79.38 302 ARG A C 1
ATOM 2495 O O . ARG A 1 302 ? 39.536 -7.953 15.223 1.00 79.38 302 ARG A O 1
ATOM 2502 N N . GLY A 1 303 ? 39.047 -7.328 17.327 1.00 78.19 303 GLY A N 1
ATOM 2503 C CA . GLY A 1 303 ? 40.304 -7.790 17.929 1.00 78.19 303 GLY A CA 1
ATOM 2504 C C . GLY A 1 303 ? 41.537 -6.978 17.512 1.00 78.19 303 GLY A C 1
ATOM 2505 O O . GLY A 1 303 ? 42.655 -7.423 17.735 1.00 78.19 303 GLY A O 1
ATOM 2506 N N . GLY A 1 304 ? 41.349 -5.806 16.896 1.00 76.62 304 GLY A N 1
ATOM 2507 C CA . GLY A 1 304 ? 42.438 -4.943 16.436 1.00 76.62 304 GLY A CA 1
ATOM 2508 C C . GLY A 1 304 ? 42.784 -3.848 17.444 1.00 76.62 304 GLY A C 1
ATOM 2509 O O . GLY A 1 304 ? 41.932 -3.415 18.224 1.00 76.62 304 GLY A O 1
ATOM 2510 N N . VAL A 1 305 ? 44.020 -3.353 17.388 1.00 75.62 305 VAL A N 1
ATOM 2511 C CA . VAL A 1 305 ? 44.462 -2.185 18.163 1.00 75.62 305 VAL A CA 1
ATOM 2512 C C . VAL A 1 305 ? 44.072 -0.911 17.400 1.00 75.62 305 VAL A C 1
ATOM 2514 O O . VAL A 1 305 ? 44.407 -0.789 16.221 1.00 75.62 305 VAL A O 1
ATOM 2517 N N . PRO A 1 306 ? 43.336 0.030 18.015 1.00 74.56 306 PRO A N 1
ATOM 2518 C CA . PRO A 1 306 ? 43.008 1.290 17.365 1.00 74.56 306 PRO A CA 1
ATOM 2519 C C . PRO A 1 306 ? 44.265 2.154 17.154 1.00 74.56 306 PRO A C 1
ATOM 2521 O O . PRO A 1 306 ? 45.194 2.070 17.957 1.00 74.56 306 PRO A O 1
ATOM 2524 N N . PRO A 1 307 ? 44.293 3.021 16.123 1.00 72.94 307 PRO A N 1
ATOM 2525 C CA . PRO A 1 307 ? 45.430 3.899 15.870 1.00 72.94 307 PRO A CA 1
ATOM 2526 C C . PRO A 1 307 ? 45.714 4.789 17.085 1.00 72.94 307 PRO A C 1
ATOM 2528 O O . PRO A 1 307 ? 44.792 5.388 17.650 1.00 72.94 307 PRO A O 1
ATOM 2531 N N . ALA A 1 308 ? 46.984 4.884 17.479 1.00 67.44 308 ALA A N 1
ATOM 2532 C CA . ALA A 1 308 ? 47.424 5.827 18.495 1.00 67.44 308 ALA A CA 1
ATOM 2533 C C . ALA A 1 308 ? 47.378 7.238 17.899 1.00 67.44 308 ALA A C 1
ATOM 2535 O O . ALA A 1 308 ? 48.240 7.629 17.117 1.00 67.44 308 ALA A O 1
ATOM 2536 N N . TYR A 1 309 ? 46.341 7.997 18.238 1.00 65.19 309 TYR A N 1
ATOM 2537 C CA . TYR A 1 309 ? 46.350 9.436 18.014 1.00 65.19 309 TYR A CA 1
ATOM 2538 C C . TYR A 1 309 ? 47.077 10.072 19.193 1.00 65.19 309 TYR A C 1
ATOM 2540 O O . TYR A 1 309 ? 46.745 9.773 20.343 1.00 65.19 309 TYR A O 1
ATOM 2548 N N . LEU A 1 310 ? 48.070 10.915 18.904 1.00 46.91 310 LEU A N 1
ATOM 2549 C CA . LEU A 1 310 ? 48.742 11.722 19.919 1.00 46.91 310 LEU A CA 1
ATOM 2550 C C . LEU A 1 310 ? 47.677 12.479 20.734 1.00 46.91 310 LEU A C 1
ATOM 2552 O O . LEU A 1 310 ? 46.764 13.057 20.129 1.00 46.91 310 LEU A O 1
ATOM 2556 N N . PRO A 1 311 ? 47.736 12.455 22.077 1.00 48.34 311 PRO A N 1
ATOM 2557 C CA . PRO A 1 311 ? 46.905 13.346 22.868 1.00 48.34 311 PRO A CA 1
ATOM 2558 C C . PRO A 1 311 ? 47.291 14.786 22.508 1.00 48.34 311 PRO A C 1
ATOM 2560 O O . PRO A 1 311 ? 48.478 15.100 22.424 1.00 48.34 311 PRO A O 1
ATOM 2563 N N . LEU A 1 312 ? 46.281 15.610 22.219 1.00 44.97 312 LEU A N 1
ATOM 2564 C CA . LEU A 1 312 ? 46.444 17.061 22.110 1.00 44.97 312 LEU A CA 1
ATOM 2565 C C . LEU A 1 312 ? 46.957 17.640 23.425 1.00 44.97 312 LEU A C 1
ATOM 2567 O O . LEU A 1 312 ? 46.430 17.198 24.475 1.00 44.97 312 LEU A O 1
#

Radius of gyration: 28.92 Å; chains: 1; bounding box: 78×64×71 Å

pLDDT: mean 76.92, std 12.04, range [37.28, 93.44]

Sequence (312 aa):
MKMGHEVKLMPAEFAKAFNIRNKSDAADARAIWLAVQQPSKSVAVKSEVQQAMMGLHRMREQLVKFRTMQINGLRGLLTEYGEVMSRGRAKLDREIPAVLERVAERLPAVPIDTLRDQWNEVAKLDKQIAEIERRIRKWKKALTPLWRLQLSAGERRFGHYLLVRRSRDESREHAYYVVYAPRSKVTRQTLVNVAGRRWEIEVGFEVAKGECGLDQYEVRRLQGWYQHITLALPAHAVLAALRAQAKKKTTEGSLPFSVQEIRRLLCRLIWRTLHSIEHVMSWSIWRRRHQYRAQQCHYRRRGGVPPAYLPL

Foldseek 3Di:
DPPPDDDFADPPVLLVVQQQPDDDPVSSVVSVVVSVPDDDDTDDDDDPVRVVLVVLVVVLVVLVVVLVVLVVVLQVVLVVVVDHFDPDDVRCVVVVVVSLVVVPVPDDPVVSVVSVVSVVVSVVSVVVSVVSVVVSVVVVVVPDDPDDDPQDPVQVQKDWDWDWDADPVDRPDIDIDTDIGGPVPDDNVVVVVVVVCPVVVVVLVVCLCVQQVLVVDPDSDPVVNVVSNVRSVVLSVVLVVVQVVQQVVDDPPDDRDDSNNSSVVCCVVVVVPDDDPVNVVVVVVVVVVVVVVVQCVVCVVVVHDGDDDPDD

Secondary structure (DSSP, 8-state):
--SS----B--HHHHHTT--SS--HHHHHHHHHHHHTS--PPBPPPPHHHHHHHHHHHHHHHHHHHHHHHHHHHHHHHHHTT-PPPSSHHHHHHHHHHHHHHHHTTS-HHHHHHHHHHHHHHHHHHHHHHHHHHHHHHHHHHT---------TTGGGEEEEEEEEE-SSSTT-EEEEEEEEEGGG--HHHHHHHHHTHHHHHHHHHHHHHHH-TT-----SHHHHHHHHHHHHHHHHHHHHHHHHHHTTPPTTSPPPPHHHHHHHHHHHHHTTS--HHHHHHHHHHHHHHHHHHHHHHHHHTTPPPP-PPP-